Protein AF-0000000075863920 (afdb_homodimer)

Radius of gyration: 20.67 Å; Cα contacts (8 Å, |Δi|>4): 635; chains: 2; bounding box: 30×61×48 Å

InterPro domains:
  IPR010345 Interleukin-17 family [PF06083] (43-122)
  IPR020440 Interleukin-17, chordata [PR01932] (44-56)
  IPR020440 Interleukin-17, chordata [PR01932] (63-72)
  IPR020440 Interleukin-17, chordata [PR01932] (107-121)
  IPR029034 Cystine-knot cytokine [G3DSA:2.10.90.10] (5-126)
  IPR029034 Cystine-knot cytokine [SSF57501] (28-123)

Solvent-accessible surface area (backbone atoms only — not comparable to full-atom values): 13523 Å² total; per-residue (Å²): 133,79,77,36,64,31,66,68,56,63,57,74,73,69,58,76,70,74,56,52,56,74,57,76,61,48,41,71,57,40,33,69,62,47,58,81,56,64,49,41,16,24,31,17,26,38,31,35,42,78,48,75,40,91,54,32,41,72,33,55,42,76,30,37,41,59,43,40,66,24,21,40,55,94,60,32,79,37,76,81,31,33,27,41,71,40,68,42,80,39,58,33,34,33,60,40,71,29,90,88,39,80,87,25,49,32,44,37,45,42,78,42,80,40,34,65,36,30,26,32,22,54,66,80,83,124,130,81,78,38,61,30,55,67,56,64,57,75,73,70,60,75,70,75,55,56,55,75,56,75,59,48,40,71,55,39,34,69,61,46,58,82,56,64,48,40,17,25,31,18,26,36,31,36,42,77,49,75,40,91,54,33,41,70,33,54,42,74,29,38,41,61,45,40,65,24,21,39,56,93,59,33,77,36,76,81,29,32,29,39,72,41,69,43,80,38,60,34,34,33,60,39,72,30,89,89,39,81,89,29,51,32,45,37,46,41,77,43,80,40,34,66,38,31,25,32,23,56,66,78,82,122

Organism: Scomber scombrus (NCBI:txid13677)

pLDDT: mean 81.33, std 19.32, range [25.31, 98.38]

Sequence (252 aa):
MKEFNRTWHMNMPQPPASASLKDSHTCKQAAKEMIGEPHQRALAPWKYSIDTDNNRIPNKIAVAKCLCRGCIINQREKHDYNSVPVKASLMVLRKSRCPHDPDKYVFKTEFILIPVACTCVVPNSSMKEFNRTWHMNMPQPPASASLKDSHTCKQAAKEMIGEPHQRALAPWKYSIDTDNNRIPNKIAVAKCLCRGCIINQREKHDYNSVPVKASLMVLRKSRCPHDPDKYVFKTEFILIPVACTCVVPNSS

Foldseek 3Di:
DDPCPPPCPPPQDDDPPPLPQVCPDAPLRLLVPLDDDCLSVFQFHWHWDWQADPQKRVRTDIATDTRDQAGRDPSDGDNQKGKDFDKDKDKMWGWDADPVDNVDIDIDIDIDIGGDHIHIDGDDDD/DDPCPPPPPDPQDDDPPPLPQVCPDALLRLLVPLDDDCLSVFQFHWHWDWQADPQKRVRTDIATDTRDQAGRDPSDGDNQKGKDFDKDKDKMWGWDADPVDNVDIDIDIDIDIGGDGIHIDGDDPD

Nearest PDB structures (foldseek):
  7z2m-assembly1_K  TM=8.705E-01  e=3.329E-09  Homo sapiens
  8usr-assembly2_D-2  TM=8.817E-01  e=5.755E-09  Homo sapiens
  5hhv-assembly1_A-2  T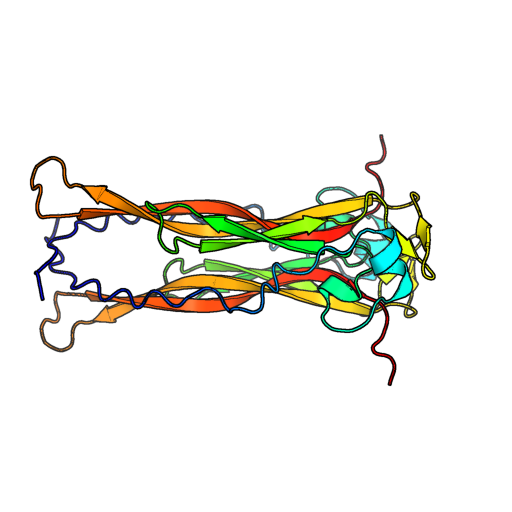M=8.511E-01  e=8.808E-09  Homo sapiens
  8dy5-assembly1_C  TM=8.505E-01  e=2.064E-08  Homo sapiens
  4hsa-assembly1_A  TM=7.907E-01  e=6.963E-08  Homo sapiens

Structure (mmCIF, N/CA/C/O backbone):
data_AF-0000000075863920-model_v1
#
loop_
_entity.id
_entity.type
_entity.pdbx_description
1 polymer Interleukin-25-like
#
loop_
_atom_site.group_PDB
_atom_site.id
_atom_site.type_symbol
_atom_site.label_atom_id
_atom_site.label_alt_id
_atom_site.label_comp_id
_atom_site.label_asym_id
_atom_site.label_entity_id
_atom_site.label_seq_id
_atom_site.pdbx_PDB_ins_code
_atom_site.Cartn_x
_atom_site.Cartn_y
_atom_site.Cartn_z
_atom_site.occupancy
_atom_site.B_iso_or_equiv
_atom_site.auth_seq_id
_atom_site.auth_comp_id
_atom_site.auth_asym_id
_atom_site.auth_atom_id
_atom_site.pdbx_PDB_model_num
ATOM 1 N N . MET A 1 1 ? 0.631 25.812 24.766 1 25.83 1 MET A N 1
ATOM 2 C CA . MET A 1 1 ? 0.207 25.188 23.531 1 25.83 1 MET A CA 1
ATOM 3 C C . MET A 1 1 ? 0.481 26.109 22.344 1 25.83 1 MET A C 1
ATOM 5 O O . MET A 1 1 ? -0.127 27.172 22.219 1 25.83 1 MET A O 1
ATOM 9 N N . LYS A 1 2 ? 1.723 26.219 21.891 1 33.72 2 LYS A N 1
ATOM 10 C CA . LYS A 1 2 ? 2.277 27.328 21.109 1 33.72 2 LYS A CA 1
ATOM 11 C C . LYS A 1 2 ? 1.582 27.438 19.766 1 33.72 2 LYS A C 1
ATOM 13 O O . LYS A 1 2 ? 1.183 26.438 19.172 1 33.72 2 LYS A O 1
ATOM 18 N N . GLU A 1 3 ? 0.956 28.594 19.469 1 31.45 3 GLU A N 1
ATOM 19 C CA . GLU A 1 3 ? 0.213 28.984 18.266 1 31.45 3 GLU A CA 1
ATOM 20 C C . GLU A 1 3 ? 1.055 28.812 17.016 1 31.45 3 GLU A C 1
ATOM 22 O O . GLU A 1 3 ? 2.107 29.438 16.875 1 31.45 3 GLU A O 1
ATOM 27 N N . PHE A 1 4 ? 1.385 27.688 16.516 1 33.69 4 PHE A N 1
ATOM 28 C CA . PHE A 1 4 ? 2.174 27.5 15.312 1 33.69 4 PHE A CA 1
ATOM 29 C C . PHE A 1 4 ? 1.513 28.172 14.117 1 33.69 4 PHE A C 1
ATOM 31 O O . PHE A 1 4 ? 0.431 27.766 13.688 1 33.69 4 PHE A O 1
ATOM 38 N N . ASN A 1 5 ? 1.545 29.484 13.953 1 35.47 5 ASN A N 1
ATOM 39 C CA . ASN A 1 5 ? 1.123 30.25 12.797 1 35.47 5 ASN A CA 1
ATOM 40 C C . ASN A 1 5 ? 1.567 29.609 11.492 1 35.47 5 ASN A C 1
ATOM 42 O O . ASN A 1 5 ? 2.65 29.906 10.977 1 35.47 5 ASN A O 1
ATOM 46 N N . ARG A 1 6 ? 1.572 28.234 11.305 1 42.78 6 ARG A N 1
ATOM 47 C CA . ARG A 1 6 ? 2.279 27.422 10.32 1 42.78 6 ARG A CA 1
ATOM 48 C C . ARG A 1 6 ? 1.574 27.453 8.969 1 42.78 6 ARG A C 1
ATOM 50 O O . ARG A 1 6 ? 0.371 27.203 8.883 1 42.78 6 ARG A O 1
ATOM 57 N N . THR A 1 7 ? 1.975 28.5 8.109 1 41.56 7 THR A N 1
ATOM 58 C CA . THR A 1 7 ? 1.487 28.5 6.738 1 41.56 7 THR A CA 1
ATOM 59 C C . THR A 1 7 ? 1.571 27.094 6.129 1 41.56 7 THR A C 1
ATOM 61 O O . THR A 1 7 ? 2.631 26.469 6.152 1 41.56 7 THR A O 1
ATOM 64 N N . TRP A 1 8 ? 0.457 26.359 6.219 1 43.34 8 TRP A N 1
ATOM 65 C CA . TRP A 1 8 ? 0.278 25.047 5.625 1 43.34 8 TRP A CA 1
ATOM 66 C C . TRP A 1 8 ? 0.249 25.125 4.105 1 43.34 8 TRP A C 1
ATOM 68 O O . TRP A 1 8 ? -0.645 25.75 3.529 1 43.34 8 TRP A O 1
ATOM 78 N N . HIS A 1 9 ? 1.325 25.469 3.48 1 45.75 9 HIS A N 1
ATOM 79 C CA . HIS A 1 9 ? 1.225 25.312 2.033 1 45.75 9 HIS A CA 1
ATOM 80 C C . HIS A 1 9 ? 1.16 23.844 1.637 1 45.75 9 HIS A C 1
ATOM 82 O O . HIS A 1 9 ? 2.098 23.078 1.893 1 45.75 9 HIS A O 1
ATOM 88 N N . MET A 1 10 ? -0.046 23.328 1.817 1 48.25 10 MET A N 1
ATOM 89 C CA . MET A 1 10 ? -0.217 21.938 1.408 1 48.25 10 MET A CA 1
ATOM 90 C C . MET A 1 10 ? -0.302 21.828 -0.11 1 48.25 10 MET A C 1
ATOM 92 O O . MET A 1 10 ? -1.152 22.453 -0.738 1 48.25 10 MET A O 1
ATOM 96 N N . ASN A 1 11 ? 0.768 21.734 -0.842 1 47.84 11 ASN A N 1
ATOM 97 C CA . ASN A 1 11 ? 0.633 21.281 -2.223 1 47.84 11 ASN A CA 1
ATOM 98 C C . ASN A 1 11 ? 0.079 19.859 -2.299 1 47.84 11 ASN A C 1
ATOM 100 O O . ASN A 1 11 ? 0.638 18.938 -1.702 1 47.84 11 ASN A O 1
ATOM 104 N N . MET A 1 12 ? -1.157 19.781 -2.461 1 49.38 12 MET A N 1
ATOM 105 C CA . MET A 1 12 ? -1.838 18.484 -2.562 1 49.38 12 MET A CA 1
ATOM 106 C C . MET A 1 12 ? -1.478 17.781 -3.867 1 49.38 12 MET A C 1
ATOM 108 O O . MET A 1 12 ? -2.031 18.094 -4.922 1 49.38 12 MET A O 1
ATOM 112 N N . PRO A 1 13 ? -0.341 17.25 -3.855 1 49.41 13 PRO A N 1
ATOM 113 C CA . PRO A 1 13 ? -0.201 16.531 -5.121 1 49.41 13 PRO A CA 1
ATOM 114 C C . PRO A 1 13 ? -1.292 15.477 -5.324 1 49.41 13 PRO A C 1
ATOM 116 O O . PRO A 1 13 ? -1.836 14.953 -4.352 1 49.41 13 PRO A O 1
ATOM 119 N N . GLN A 1 14 ? -1.862 15.477 -6.473 1 56.38 14 GLN A N 1
ATOM 120 C CA . GLN A 1 14 ? -2.846 14.469 -6.859 1 56.38 14 GLN A CA 1
ATOM 121 C C . GLN A 1 14 ? -2.229 13.078 -6.867 1 56.38 14 GLN A C 1
ATOM 123 O O . GLN A 1 14 ? -1.022 12.922 -7.066 1 56.38 14 GLN A O 1
ATOM 128 N N . PRO A 1 15 ? -2.883 12.25 -6.297 1 52.47 15 PRO A N 1
ATOM 129 C CA . PRO A 1 15 ? -2.383 10.883 -6.406 1 52.47 15 PRO A CA 1
ATOM 130 C C . PRO A 1 15 ? -1.877 10.547 -7.809 1 52.47 15 PRO A C 1
ATOM 132 O O . PRO A 1 15 ? -2.352 11.117 -8.789 1 52.47 15 PRO A O 1
ATOM 135 N N . PRO A 1 16 ? -0.714 10.094 -7.902 1 47.75 16 PRO A N 1
ATOM 136 C CA . PRO A 1 16 ? -0.329 9.766 -9.273 1 47.75 16 PRO A CA 1
ATOM 137 C C . PRO A 1 16 ? -1.482 9.18 -10.086 1 47.75 16 PRO A C 1
ATOM 139 O O . PRO A 1 16 ? -2.361 8.516 -9.523 1 47.75 16 PRO A O 1
ATOM 142 N N . ALA A 1 17 ? -1.836 9.859 -11.141 1 45.81 17 ALA A N 1
ATOM 143 C CA . ALA A 1 17 ? -2.816 9.602 -12.195 1 45.81 17 ALA A CA 1
ATOM 144 C C . ALA A 1 17 ? -2.859 8.117 -12.547 1 45.81 17 ALA A C 1
ATOM 146 O O . ALA A 1 17 ? -3.652 7.699 -13.398 1 45.81 17 ALA A O 1
ATOM 147 N N . SER A 1 18 ? -1.846 7.414 -12.25 1 49.53 18 SER A N 1
ATOM 148 C CA . SER A 1 18 ? -1.901 6.176 -13.023 1 49.53 18 SER A CA 1
ATOM 149 C C . SER A 1 18 ? -3.123 5.344 -12.641 1 49.53 18 SER A C 1
ATOM 151 O O . SER A 1 18 ? -3.223 4.176 -13.016 1 49.53 18 SER A O 1
ATOM 153 N N . ALA A 1 19 ? -3.781 5.746 -11.555 1 51.19 19 ALA A N 1
ATOM 154 C CA . ALA A 1 19 ? -4.934 4.871 -11.375 1 51.19 19 ALA A CA 1
ATOM 155 C C . ALA A 1 19 ? -5.809 4.852 -12.625 1 51.19 19 ALA A C 1
ATOM 157 O O . ALA A 1 19 ? -6.496 5.828 -12.922 1 51.19 19 ALA A O 1
ATOM 158 N N . SER A 1 20 ? -5.309 4.484 -13.617 1 50.75 20 SER A N 1
ATOM 159 C CA . SER A 1 20 ? -6.219 4.289 -14.742 1 50.75 20 SER A CA 1
ATOM 160 C C . SER A 1 20 ? -7.516 3.619 -14.297 1 50.75 20 SER A C 1
ATOM 162 O O . SER A 1 20 ? -7.523 2.43 -13.977 1 50.75 20 SER A O 1
ATOM 164 N N . LEU A 1 21 ? -8.398 4.363 -13.562 1 56.19 21 LEU A N 1
ATOM 165 C CA . LEU A 1 21 ? -9.758 3.979 -13.203 1 56.19 21 LEU A CA 1
ATOM 166 C C . LEU A 1 21 ? -10.414 3.18 -14.32 1 56.19 21 LEU A C 1
ATOM 168 O O . LEU A 1 21 ? -11.5 2.623 -14.133 1 56.19 21 LEU A O 1
ATOM 172 N N . LYS A 1 22 ? -9.867 3.426 -15.492 1 49.28 22 LYS A N 1
ATOM 173 C CA . LYS A 1 22 ? -10.695 2.887 -16.562 1 49.28 22 LYS A CA 1
ATOM 174 C C . LYS A 1 22 ? -10.547 1.372 -16.672 1 49.28 22 LYS A C 1
ATOM 176 O O . LYS A 1 22 ? -11.094 0.751 -17.578 1 49.28 22 LYS A O 1
ATOM 181 N N . ASP A 1 23 ? -9.797 0.732 -15.727 1 58.34 23 ASP A N 1
ATOM 182 C CA . ASP A 1 23 ? -9.594 -0.677 -16.047 1 58.34 23 ASP A CA 1
ATOM 183 C C . ASP A 1 23 ? -10.812 -1.511 -15.656 1 58.34 23 ASP A C 1
ATOM 185 O O . ASP A 1 23 ? -11.055 -1.727 -14.469 1 58.34 23 ASP A O 1
ATOM 189 N N . SER A 1 24 ? -11.766 -1.464 -16.531 1 63.34 24 SER A N 1
ATOM 190 C CA . SER A 1 24 ? -12.977 -2.275 -16.438 1 63.34 24 SER A CA 1
ATOM 191 C C . SER A 1 24 ? -12.68 -3.742 -16.734 1 63.34 24 SER A C 1
ATOM 193 O O . SER A 1 24 ? -13.57 -4.5 -17.109 1 63.34 24 SER A O 1
ATOM 195 N N . HIS A 1 25 ? -11.523 -4.129 -16.5 1 82.06 25 HIS A N 1
ATOM 196 C CA . HIS A 1 25 ? -11.266 -5.508 -16.875 1 82.06 25 HIS A CA 1
ATOM 197 C C . HIS A 1 25 ? -11.898 -6.484 -15.898 1 82.06 25 HIS A C 1
ATOM 199 O O . HIS A 1 25 ? -11.922 -6.234 -14.688 1 82.06 25 HIS A O 1
ATOM 205 N N . THR A 1 26 ? -12.609 -7.457 -16.516 1 91.94 26 THR A N 1
ATOM 206 C CA . THR A 1 26 ? -13 -8.641 -15.758 1 91.94 26 THR A CA 1
ATOM 207 C C . THR A 1 26 ? -11.805 -9.547 -15.508 1 91.94 26 THR A C 1
ATOM 209 O O . THR A 1 26 ? -10.742 -9.359 -16.094 1 91.94 26 THR A O 1
ATOM 212 N N . CYS A 1 27 ? -11.945 -10.492 -14.578 1 96.25 27 CYS A N 1
ATOM 213 C CA . CYS A 1 27 ? -10.898 -11.484 -14.328 1 96.25 27 CYS A CA 1
ATOM 214 C C . CYS A 1 27 ? -10.516 -12.203 -15.609 1 96.25 27 CYS A C 1
ATOM 216 O O . CYS A 1 27 ? -9.328 -12.375 -15.898 1 96.25 27 CYS A O 1
ATOM 218 N N . LYS A 1 28 ? -11.562 -12.594 -16.359 1 94.31 28 LYS A N 1
ATOM 219 C CA . LYS A 1 28 ? -11.328 -13.328 -17.594 1 94.31 28 LYS A CA 1
ATOM 220 C C . LYS A 1 28 ? -10.523 -12.492 -18.594 1 94.31 28 LYS A C 1
ATOM 222 O O . LYS A 1 28 ? -9.609 -13.008 -19.234 1 94.31 28 LYS A O 1
ATOM 227 N N . GLN A 1 29 ? -10.844 -11.258 -18.688 1 93.75 29 GLN A N 1
ATOM 228 C CA . GLN A 1 29 ? -10.125 -10.367 -19.594 1 93.75 29 GLN A CA 1
ATOM 229 C C . GLN A 1 29 ? -8.68 -10.172 -19.156 1 93.75 29 GLN A C 1
ATOM 231 O O . GLN A 1 29 ? -7.77 -10.156 -19.984 1 93.75 29 GLN A O 1
ATOM 236 N N . ALA A 1 30 ? -8.492 -10.023 -17.828 1 94 30 ALA A N 1
ATOM 237 C CA . ALA A 1 30 ? -7.148 -9.867 -17.281 1 94 30 ALA A CA 1
ATOM 238 C C . ALA A 1 30 ? -6.297 -11.102 -17.578 1 94 30 ALA A C 1
ATOM 240 O O . ALA A 1 30 ? -5.125 -10.984 -17.938 1 94 30 ALA A O 1
ATOM 241 N N . ALA A 1 31 ? -6.867 -12.227 -17.5 1 94.94 31 ALA A N 1
ATOM 242 C CA . ALA A 1 31 ? -6.16 -13.492 -17.703 1 94.94 31 ALA A CA 1
ATOM 243 C C . ALA A 1 31 ? -5.664 -13.617 -19.141 1 94.94 31 ALA A C 1
ATOM 245 O O . ALA A 1 31 ? -4.613 -14.219 -19.391 1 94.94 31 ALA A O 1
ATOM 246 N N . LYS A 1 32 ? -6.379 -13.031 -20.047 1 91.81 32 LYS A N 1
ATOM 247 C CA . LYS A 1 32 ? -6.031 -13.133 -21.469 1 91.81 32 LYS A CA 1
ATOM 248 C C . LYS A 1 32 ? -4.898 -12.18 -21.828 1 91.81 32 LYS A C 1
ATOM 250 O O . LYS A 1 32 ? -4.055 -12.5 -22.656 1 91.81 32 LYS A O 1
ATOM 255 N N . GLU A 1 33 ? -4.824 -11.086 -21.297 1 89.44 33 GLU A N 1
ATOM 256 C CA . GLU A 1 33 ? -3.9 -10.031 -21.703 1 89.44 33 GLU A CA 1
ATOM 257 C C . GLU A 1 33 ? -2.605 -10.086 -20.891 1 89.44 33 GLU A C 1
ATOM 259 O O . GLU A 1 33 ? -1.529 -10.312 -21.453 1 89.44 33 GLU A O 1
ATOM 264 N N . MET A 1 34 ? -2.672 -10.141 -19.594 1 89.81 34 MET A N 1
ATOM 265 C CA . MET A 1 34 ? -1.596 -10.125 -18.609 1 89.81 34 MET A CA 1
ATOM 266 C C . MET A 1 34 ? -0.37 -9.398 -19.141 1 89.81 34 MET A C 1
ATOM 268 O O . MET A 1 34 ? 0.731 -9.953 -19.156 1 89.81 34 MET A O 1
ATOM 272 N N . ILE A 1 35 ? -0.52 -8.117 -19.562 1 88 35 ILE A N 1
ATOM 273 C CA . ILE A 1 35 ? 0.547 -7.273 -20.094 1 88 35 ILE A CA 1
ATOM 274 C C . ILE A 1 35 ? 0.458 -5.879 -19.484 1 88 35 ILE A C 1
ATOM 276 O O . ILE A 1 35 ? -0.634 -5.398 -19.172 1 88 35 ILE A O 1
ATOM 280 N N . GLY A 1 36 ? 1.705 -5.25 -19.297 1 90.19 36 GLY A N 1
ATOM 281 C CA . GLY A 1 36 ? 1.698 -3.879 -18.812 1 90.19 36 GLY A CA 1
ATOM 282 C C . GLY A 1 36 ? 2.236 -3.746 -17.391 1 90.19 36 GLY A C 1
ATOM 283 O O . GLY A 1 36 ? 3.271 -4.328 -17.062 1 90.19 36 GLY A O 1
ATOM 284 N N . GLU A 1 37 ? 1.596 -2.912 -16.609 1 89.94 37 GLU A N 1
ATOM 285 C CA . GLU A 1 37 ? 2.02 -2.637 -15.234 1 89.94 37 GLU A CA 1
ATOM 286 C C . GLU A 1 37 ? 1.773 -3.838 -14.328 1 89.94 37 GLU A C 1
ATOM 288 O O . GLU A 1 37 ? 0.993 -4.73 -14.672 1 89.94 37 GLU A O 1
ATOM 293 N N . PRO A 1 38 ? 2.34 -3.861 -13.203 1 91.94 38 PRO A N 1
ATOM 294 C CA . PRO A 1 38 ? 2.234 -5.023 -12.32 1 91.94 38 PRO A CA 1
ATOM 295 C C . PRO A 1 38 ? 0.787 -5.426 -12.047 1 91.94 38 PRO A C 1
ATOM 297 O O . PRO A 1 38 ? 0.466 -6.617 -12.047 1 91.94 38 PRO A O 1
ATOM 300 N N . HIS A 1 39 ? -0.069 -4.461 -11.828 1 94.31 39 HIS A N 1
ATOM 301 C CA . HIS A 1 39 ? -1.438 -4.82 -11.477 1 94.31 39 HIS A CA 1
ATOM 302 C C . HIS A 1 39 ? -2.148 -5.492 -12.648 1 94.31 39 HIS A C 1
ATOM 304 O O . HIS A 1 39 ? -3.162 -6.168 -12.461 1 94.31 39 HIS A O 1
ATOM 310 N N . GLN A 1 40 ? -1.562 -5.312 -13.867 1 92.75 40 GLN A N 1
ATOM 311 C CA . GLN A 1 40 ? -2.152 -5.898 -15.062 1 92.75 40 GLN A CA 1
ATOM 312 C C . GLN A 1 40 ? -1.525 -7.254 -15.383 1 92.75 40 GLN A C 1
ATOM 314 O O . GLN A 1 40 ? -2.086 -8.039 -16.141 1 92.75 40 GLN A O 1
ATOM 319 N N . ARG A 1 41 ? -0.419 -7.555 -14.852 1 94.94 41 ARG A N 1
ATOM 320 C CA . ARG A 1 41 ? 0.302 -8.789 -15.156 1 94.94 41 ARG A CA 1
ATOM 321 C C . ARG A 1 41 ? 0.384 -9.695 -13.938 1 94.94 41 ARG A C 1
ATOM 323 O O . ARG A 1 41 ? 1.003 -10.758 -13.984 1 94.94 41 ARG A O 1
ATOM 330 N N . ALA A 1 42 ? -0.192 -9.25 -12.867 1 97.25 42 ALA A N 1
ATOM 331 C CA . ALA A 1 42 ? -0.138 -10.023 -11.625 1 97.25 42 ALA A CA 1
ATOM 332 C C . ALA A 1 42 ? -1.018 -11.266 -11.711 1 97.25 42 ALA A C 1
ATOM 334 O O . ALA A 1 42 ? -2.023 -11.273 -12.43 1 97.25 42 ALA A O 1
ATOM 335 N N . LEU A 1 43 ? -0.608 -12.273 -10.969 1 98.12 43 LEU A N 1
ATOM 336 C CA . LEU A 1 43 ? -1.451 -13.453 -10.852 1 98.12 43 LEU A CA 1
ATOM 337 C C . LEU A 1 43 ? -2.746 -13.133 -10.117 1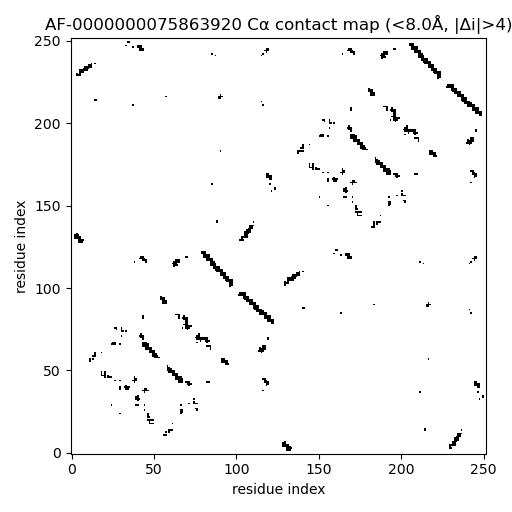 98.12 43 LEU A C 1
ATOM 339 O O . LEU A 1 43 ? -3.738 -13.852 -10.242 1 98.12 43 LEU A O 1
ATOM 343 N N . ALA A 1 44 ? -2.736 -12.133 -9.297 1 98.19 44 ALA A N 1
ATOM 344 C CA . ALA A 1 44 ? -3.904 -11.523 -8.664 1 98.19 44 ALA A CA 1
ATOM 345 C C . ALA A 1 44 ? -4.105 -10.086 -9.148 1 98.19 44 ALA A C 1
ATOM 347 O O . ALA A 1 44 ? -3.881 -9.133 -8.398 1 98.19 44 ALA A O 1
ATOM 348 N N . PRO A 1 45 ? -4.609 -9.953 -10.375 1 97.19 45 PRO A N 1
ATOM 349 C CA . PRO A 1 45 ? -4.75 -8.602 -10.922 1 97.19 45 PRO A CA 1
ATOM 350 C C . PRO A 1 45 ? -5.781 -7.766 -10.164 1 97.19 45 PRO A C 1
ATOM 352 O O . PRO A 1 45 ? -6.68 -8.32 -9.531 1 97.19 45 PRO A O 1
ATOM 355 N N . TRP A 1 46 ? -5.555 -6.473 -10.242 1 95.88 46 TRP A N 1
ATOM 356 C CA . TRP A 1 46 ? -6.504 -5.578 -9.578 1 95.88 46 TRP A CA 1
ATOM 357 C C . TRP A 1 46 ? -6.715 -4.309 -10.398 1 95.88 46 TRP A C 1
ATOM 359 O O . TRP A 1 46 ? -5.93 -4.008 -11.305 1 95.88 46 TRP A O 1
ATOM 369 N N . LYS A 1 47 ? -7.789 -3.779 -10.141 1 93.38 47 LYS A N 1
ATOM 370 C CA . LYS A 1 47 ? -8.078 -2.461 -10.688 1 93.38 47 LYS A CA 1
ATOM 371 C C . LYS A 1 47 ? -8.102 -1.397 -9.594 1 93.38 47 LYS A C 1
ATOM 373 O O . LYS A 1 47 ? -8.305 -1.713 -8.422 1 93.38 47 LYS A O 1
ATOM 378 N N . TYR A 1 48 ? -7.836 -0.144 -9.992 1 91.38 48 TYR A N 1
ATOM 379 C CA . TYR A 1 48 ? -7.891 0.958 -9.039 1 91.38 48 TYR A CA 1
ATOM 380 C C . TYR A 1 48 ? -9.219 1.705 -9.148 1 91.38 48 TYR A C 1
ATOM 382 O O . TYR A 1 48 ? -9.734 1.899 -10.25 1 91.38 48 TYR A O 1
ATOM 390 N N . SER A 1 49 ? -9.734 1.992 -8.039 1 90.56 49 SER A N 1
ATOM 391 C CA . SER A 1 49 ? -10.82 2.953 -7.922 1 90.56 49 SER A CA 1
ATOM 392 C C . SER A 1 49 ? -10.43 4.129 -7.035 1 90.56 49 SER A C 1
ATOM 394 O O . SER A 1 49 ? -9.469 4.043 -6.27 1 90.56 49 SER A O 1
ATOM 396 N N . ILE A 1 50 ? -11.125 5.207 -7.25 1 90.12 50 ILE A N 1
ATOM 397 C CA . ILE A 1 50 ? -10.797 6.395 -6.469 1 90.12 50 ILE A CA 1
ATOM 398 C C . ILE A 1 50 ? -11.773 6.52 -5.297 1 90.12 50 ILE A C 1
ATOM 400 O O . ILE A 1 50 ? -12.984 6.547 -5.492 1 90.12 50 ILE A O 1
ATOM 404 N N . ASP A 1 51 ? -11.273 6.457 -4.133 1 91.44 51 ASP A N 1
ATOM 405 C CA . ASP A 1 51 ? -12.023 6.785 -2.926 1 91.44 51 ASP A CA 1
ATOM 406 C C . ASP A 1 51 ? -11.977 8.281 -2.633 1 91.44 51 ASP A C 1
ATOM 408 O O . ASP A 1 51 ? -10.898 8.828 -2.361 1 91.44 51 ASP A O 1
ATOM 412 N N . THR A 1 52 ? -13.133 8.977 -2.625 1 91.81 52 THR A N 1
ATOM 413 C CA . THR A 1 52 ? -13.188 10.422 -2.457 1 91.81 52 THR A CA 1
ATOM 414 C C . THR A 1 52 ? -13.82 10.789 -1.117 1 91.81 52 THR A C 1
ATOM 416 O O . THR A 1 52 ? -14.875 10.266 -0.761 1 91.81 52 THR A O 1
ATOM 419 N N . ASP A 1 53 ? -13.164 11.617 -0.379 1 90.5 53 ASP A N 1
ATOM 420 C CA . ASP A 1 53 ? -13.633 12.234 0.856 1 90.5 53 ASP A CA 1
ATOM 421 C C . ASP A 1 53 ? -13.219 13.703 0.931 1 90.5 53 ASP A C 1
ATOM 423 O O . ASP A 1 53 ? -12.039 14.008 1.125 1 90.5 53 ASP A O 1
ATOM 427 N N . ASN A 1 54 ? -14.148 14.586 0.866 1 88 54 ASN A N 1
ATOM 428 C CA . ASN A 1 54 ? -13.852 16.016 0.763 1 88 54 ASN A CA 1
ATOM 429 C C . ASN A 1 54 ? -13.367 16.578 2.094 1 88 54 ASN A C 1
ATOM 431 O O . ASN A 1 54 ? -12.859 17.703 2.145 1 88 54 ASN A O 1
ATOM 435 N N . ASN A 1 55 ? -13.492 15.875 3.107 1 84.88 55 ASN A N 1
ATOM 436 C CA . ASN A 1 55 ? -13.055 16.344 4.418 1 84.88 55 ASN A CA 1
ATOM 437 C C . ASN A 1 55 ? -11.695 15.766 4.793 1 84.88 55 ASN A C 1
ATOM 439 O O . ASN A 1 55 ? -11.281 15.836 5.949 1 84.88 55 ASN A O 1
ATOM 443 N N . ARG A 1 56 ? -11.109 15.18 3.812 1 87.94 56 ARG A N 1
ATOM 444 C CA . ARG A 1 56 ? -9.828 14.516 4.047 1 87.94 56 ARG A CA 1
ATOM 445 C C . ARG A 1 56 ? -8.75 15.055 3.107 1 87.94 56 ARG A C 1
ATOM 447 O O . ARG A 1 56 ? -9.039 15.422 1.966 1 87.94 56 ARG A O 1
ATOM 454 N N . ILE A 1 57 ? -7.512 15.094 3.588 1 84.94 57 ILE A N 1
ATOM 455 C CA . ILE A 1 57 ? -6.344 15.375 2.764 1 84.94 57 ILE A CA 1
ATOM 456 C C . ILE A 1 57 ? -5.398 14.172 2.771 1 84.94 57 ILE A C 1
ATOM 458 O O . ILE A 1 57 ? -4.926 13.758 3.83 1 84.94 57 ILE A O 1
ATOM 462 N N . PRO A 1 58 ? -5.066 13.688 1.617 1 88.69 58 PRO A N 1
ATOM 463 C CA . PRO A 1 58 ? -5.652 14.008 0.315 1 88.69 58 PRO A CA 1
ATOM 464 C C . PRO A 1 58 ? -7.121 13.602 0.213 1 88.69 58 PRO A C 1
ATOM 466 O O . PRO A 1 58 ? -7.559 12.68 0.91 1 88.69 58 PRO A O 1
ATOM 469 N N . ASN A 1 59 ? -7.82 14.25 -0.686 1 89.94 59 ASN A N 1
ATOM 470 C CA . ASN A 1 59 ? -9.242 13.93 -0.772 1 89.94 59 ASN A CA 1
ATOM 471 C C . ASN A 1 59 ? -9.492 12.75 -1.7 1 89.94 59 ASN A C 1
ATOM 473 O O . ASN A 1 59 ? -10.594 12.195 -1.719 1 89.94 59 ASN A O 1
ATOM 477 N N . LYS A 1 60 ? -8.547 12.492 -2.506 1 89.75 60 LYS A N 1
ATOM 478 C CA . LYS A 1 60 ? -8.648 11.352 -3.408 1 89.75 60 LYS A CA 1
ATOM 479 C C . LYS A 1 60 ? -7.547 10.328 -3.125 1 89.75 60 LYS A C 1
ATOM 481 O O . LYS A 1 60 ? -6.367 10.68 -3.055 1 89.75 60 LYS A O 1
ATOM 486 N N . ILE A 1 61 ? -7.949 9.086 -2.877 1 90.94 61 ILE A N 1
ATOM 487 C CA . ILE A 1 61 ? -7.02 7.988 -2.635 1 90.94 61 ILE A CA 1
ATOM 488 C C . ILE A 1 61 ? -7.336 6.824 -3.568 1 90.94 61 ILE A C 1
ATOM 490 O O . ILE A 1 61 ? -8.5 6.469 -3.752 1 90.94 61 ILE A O 1
ATOM 494 N N . ALA A 1 62 ? -6.312 6.355 -4.211 1 91 62 ALA A N 1
ATOM 495 C CA . ALA A 1 62 ? -6.484 5.176 -5.059 1 91 62 ALA A CA 1
ATOM 496 C C . ALA A 1 62 ? -6.652 3.916 -4.215 1 91 62 ALA A C 1
ATOM 498 O O . ALA A 1 62 ? -5.879 3.674 -3.283 1 91 62 ALA A O 1
ATOM 499 N N . VAL A 1 63 ? -7.66 3.141 -4.539 1 93.31 63 VAL A N 1
ATOM 500 C CA . VAL A 1 63 ? -7.969 1.907 -3.82 1 93.31 63 VAL A CA 1
ATOM 501 C C . VAL A 1 63 ? -7.941 0.727 -4.789 1 93.31 63 VAL A C 1
ATOM 503 O O . VAL A 1 63 ? -8.492 0.806 -5.891 1 93.31 63 VAL A O 1
ATOM 506 N N . ALA A 1 64 ? -7.32 -0.306 -4.34 1 94.38 64 ALA A N 1
ATOM 507 C CA . ALA A 1 64 ? -7.219 -1.499 -5.176 1 94.38 64 ALA A CA 1
ATOM 508 C C . ALA A 1 64 ? -8.414 -2.428 -4.953 1 94.38 64 ALA A C 1
ATOM 510 O O . ALA A 1 64 ? -8.844 -2.631 -3.816 1 94.38 64 ALA A O 1
ATOM 511 N N . LYS A 1 65 ? -8.938 -2.947 -6.043 1 95.94 65 LYS A N 1
ATOM 512 C CA . LYS A 1 65 ? -9.953 -3.996 -6.02 1 95.94 65 LYS A CA 1
ATOM 513 C C . LYS A 1 65 ? -9.5 -5.219 -6.812 1 95.94 65 LYS A C 1
ATOM 515 O O . LYS A 1 65 ? -9.219 -5.121 -8.008 1 95.94 65 LYS A O 1
ATOM 520 N N . CYS A 1 66 ? -9.492 -6.359 -6.168 1 97.38 66 CYS A N 1
ATOM 521 C CA . CYS A 1 66 ? -9.062 -7.574 -6.844 1 97.38 66 CYS A CA 1
ATOM 522 C C . CYS A 1 66 ? -10.047 -7.98 -7.93 1 97.38 66 CYS A C 1
ATOM 524 O O . CYS A 1 66 ? -11.258 -7.984 -7.703 1 97.38 66 CYS A O 1
ATOM 526 N N . LEU A 1 67 ? -9.516 -8.359 -9.039 1 97.12 67 LEU A N 1
ATOM 527 C CA . LEU A 1 67 ? -10.367 -8.688 -10.18 1 97.12 67 LEU A CA 1
ATOM 528 C C . LEU A 1 67 ? -10.844 -10.133 -10.102 1 97.12 67 LEU A C 1
ATOM 530 O O . LEU A 1 67 ? -11.859 -10.492 -10.695 1 97.12 67 LEU A O 1
ATOM 534 N N . CYS A 1 68 ? -10.078 -11 -9.43 1 97.88 68 CYS A N 1
ATOM 535 C CA . CYS A 1 68 ? -10.359 -12.43 -9.375 1 97.88 68 CYS A CA 1
ATOM 536 C C . CYS A 1 68 ? -10.516 -12.898 -7.93 1 97.88 68 CYS A C 1
A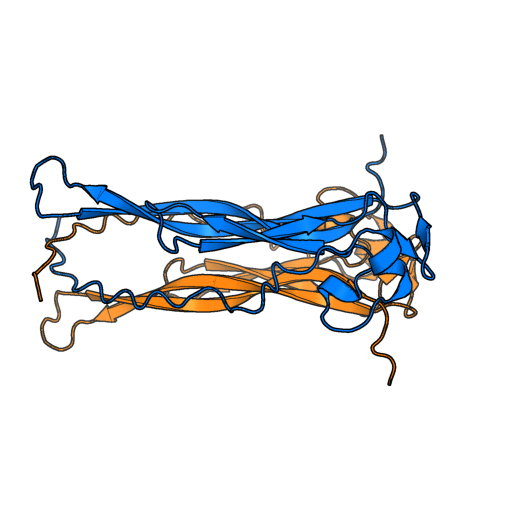TOM 538 O O . CYS A 1 68 ? -10.07 -12.227 -7 1 97.88 68 CYS A O 1
ATOM 540 N N . ARG A 1 69 ? -11.219 -14.039 -7.766 1 97.5 69 ARG A N 1
ATOM 541 C CA . ARG A 1 69 ? -11.266 -14.711 -6.473 1 97.5 69 ARG A CA 1
ATOM 542 C C . ARG A 1 69 ? -10.062 -15.641 -6.297 1 97.5 69 ARG A C 1
ATOM 544 O O . ARG A 1 69 ? -9.492 -15.719 -5.211 1 97.5 69 ARG A O 1
ATOM 551 N N . GLY A 1 70 ? -9.789 -16.266 -7.363 1 98.06 70 GLY A N 1
ATOM 552 C CA . GLY A 1 70 ? -8.609 -17.109 -7.41 1 98.06 70 GLY A CA 1
ATOM 553 C C . GLY A 1 70 ? -7.406 -16.422 -8.023 1 98.06 70 GLY A C 1
ATOM 554 O O . GLY A 1 70 ? -7.34 -15.188 -8.047 1 98.06 70 GLY A O 1
ATOM 555 N N . CYS A 1 71 ? -6.414 -17.172 -8.398 1 98.38 71 CYS A N 1
ATOM 556 C CA . CYS A 1 71 ? -5.211 -16.625 -9.016 1 98.38 71 CYS A CA 1
ATOM 557 C C . CYS A 1 71 ? -5.039 -17.172 -10.438 1 98.38 71 CYS A C 1
ATOM 559 O O . CYS A 1 71 ? -5.398 -18.312 -10.719 1 98.38 71 CYS A O 1
ATOM 561 N N . ILE A 1 72 ? -4.547 -16.281 -11.289 1 97.19 72 ILE A N 1
ATOM 562 C CA . ILE A 1 72 ? -4.355 -16.656 -12.688 1 97.19 72 ILE A CA 1
ATOM 563 C C . ILE A 1 72 ? -3.041 -17.422 -12.836 1 97.19 72 ILE A C 1
ATOM 565 O O . ILE A 1 72 ? -1.962 -16.859 -12.641 1 97.19 72 ILE A O 1
ATOM 569 N N . ILE A 1 73 ? -3.1 -18.609 -13.172 1 94 73 ILE A N 1
ATOM 570 C CA . ILE A 1 73 ? -1.963 -19.469 -13.469 1 94 73 ILE A CA 1
ATOM 571 C C . ILE A 1 73 ? -2.092 -20.016 -14.891 1 94 73 ILE A C 1
ATOM 573 O O . ILE A 1 73 ? -3.104 -20.625 -15.234 1 94 73 ILE A O 1
ATOM 577 N N . ASN A 1 74 ? -1.064 -19.75 -15.672 1 92.06 74 ASN A N 1
ATOM 578 C CA . ASN A 1 74 ? -1.104 -20.156 -17.062 1 92.06 74 ASN A CA 1
ATOM 579 C C . ASN A 1 74 ? -2.355 -19.641 -17.766 1 92.06 74 ASN A C 1
ATOM 581 O O . ASN A 1 74 ? -3.074 -20.422 -18.406 1 92.06 74 ASN A O 1
ATOM 585 N N . GLN A 1 75 ? -2.727 -18.406 -17.531 1 92.5 75 GLN A N 1
ATOM 586 C CA . GLN A 1 75 ? -3.762 -17.641 -18.203 1 92.5 75 GLN A CA 1
ATOM 587 C C . GLN A 1 75 ? -5.152 -18.141 -17.844 1 92.5 75 GLN A C 1
ATOM 589 O O . GLN A 1 75 ? -6.129 -17.844 -18.531 1 92.5 75 GLN A O 1
ATOM 594 N N . ARG A 1 76 ? -5.168 -18.859 -16.828 1 94.81 76 ARG A N 1
ATOM 595 C CA . ARG A 1 76 ? -6.453 -19.328 -16.312 1 94.81 76 ARG A CA 1
ATOM 596 C C . ARG A 1 76 ? -6.551 -19.109 -14.805 1 94.81 76 ARG A C 1
ATOM 598 O O . ARG A 1 76 ? -5.582 -19.344 -14.078 1 94.81 76 ARG A O 1
ATOM 605 N N . GLU A 1 77 ? -7.77 -18.719 -14.43 1 97 77 GLU A N 1
ATOM 606 C CA . GLU A 1 77 ? -7.98 -18.578 -12.992 1 97 77 GLU A CA 1
ATOM 607 C C . GLU A 1 77 ? -8.047 -19.938 -12.312 1 97 77 GLU A C 1
ATOM 609 O O . GLU A 1 77 ? -8.812 -20.812 -12.727 1 97 77 GLU A O 1
ATOM 614 N N . LYS A 1 78 ? -7.25 -20.172 -11.398 1 95.62 78 LYS A N 1
ATOM 615 C CA . LYS A 1 78 ? -7.27 -21.359 -10.562 1 95.62 78 LYS A CA 1
ATOM 616 C C . LYS A 1 78 ? -7.645 -21.016 -9.117 1 95.62 78 LYS A C 1
ATOM 618 O O . LYS A 1 78 ? -7.246 -19.969 -8.602 1 95.62 78 LYS A O 1
ATOM 623 N N . HIS A 1 79 ? -8.297 -21.969 -8.453 1 96.75 79 HIS A N 1
ATOM 624 C CA . HIS A 1 79 ? -8.82 -21.688 -7.117 1 96.75 79 HIS A CA 1
ATOM 625 C C . HIS A 1 79 ? -8.039 -22.453 -6.047 1 96.75 79 HIS A C 1
ATOM 627 O O . HIS A 1 79 ? -8.484 -22.547 -4.902 1 96.75 79 HIS A O 1
ATOM 633 N N . ASP A 1 80 ? -6.895 -22.906 -6.496 1 95.19 80 ASP A N 1
ATOM 634 C CA . ASP A 1 80 ? -5.98 -23.484 -5.516 1 95.19 80 ASP A CA 1
ATOM 635 C C . ASP A 1 80 ? -5.422 -22.406 -4.586 1 95.19 80 ASP A C 1
ATOM 637 O O . ASP A 1 80 ? -4.941 -22.719 -3.492 1 95.19 80 ASP A O 1
ATOM 641 N N . TYR A 1 81 ? -5.383 -21.234 -5.07 1 96.56 81 TYR A N 1
ATOM 642 C CA . TYR A 1 81 ? -4.953 -20.062 -4.332 1 96.56 81 TYR A CA 1
ATOM 643 C C . TYR A 1 81 ? -6.051 -19 -4.312 1 96.56 81 TYR A C 1
ATOM 645 O O . TYR A 1 81 ? -7.043 -19.109 -5.035 1 96.56 81 TYR A O 1
ATOM 653 N N . ASN A 1 82 ? -5.867 -18.094 -3.365 1 97.69 82 ASN A N 1
ATOM 654 C CA . ASN A 1 82 ? -6.852 -17.031 -3.229 1 97.69 82 ASN A CA 1
ATOM 655 C C . ASN A 1 82 ? -6.238 -15.656 -3.537 1 97.69 82 ASN A C 1
ATOM 657 O O . ASN A 1 82 ? -5.113 -15.375 -3.131 1 97.69 82 ASN A O 1
ATOM 661 N N . SER A 1 83 ? -6.941 -14.891 -4.34 1 98.19 83 SER A N 1
ATOM 662 C CA . SER A 1 83 ? -6.594 -13.484 -4.523 1 98.19 83 SER A CA 1
ATOM 663 C C . SER A 1 83 ? -7.168 -12.625 -3.4 1 98.19 83 SER A C 1
ATOM 665 O O . SER A 1 83 ? -8.383 -12.57 -3.213 1 98.19 83 SER A O 1
ATOM 667 N N . VAL A 1 84 ? -6.27 -11.961 -2.635 1 97.88 84 VAL A N 1
ATOM 668 C CA . VAL A 1 84 ? -6.75 -11.195 -1.49 1 97.88 84 VAL A CA 1
ATOM 669 C C . VAL A 1 84 ? -6.176 -9.781 -1.542 1 97.88 84 VAL A C 1
ATOM 671 O O . VAL A 1 84 ? -5.062 -9.57 -2.027 1 97.88 84 VAL A O 1
ATOM 674 N N . PRO A 1 85 ? -6.965 -8.828 -1.058 1 97.69 85 PRO A N 1
ATOM 675 C CA . PRO A 1 85 ? -6.43 -7.465 -0.984 1 97.69 85 PRO A CA 1
ATOM 676 C C . PRO A 1 85 ? -5.348 -7.312 0.079 1 97.69 85 PRO A C 1
ATOM 678 O O . PRO A 1 85 ? -5.426 -7.934 1.141 1 97.69 85 PRO A O 1
ATOM 681 N N . VAL A 1 86 ? -4.367 -6.566 -0.258 1 96.06 86 VAL A N 1
ATOM 682 C CA . VAL A 1 86 ? -3.365 -6.145 0.714 1 96.06 86 VAL A CA 1
ATOM 683 C C . VAL A 1 86 ? -3.637 -4.703 1.146 1 96.06 86 VAL A C 1
ATOM 685 O O . VAL A 1 86 ? -3.748 -3.809 0.308 1 96.06 86 VAL A O 1
ATOM 688 N N . LYS A 1 87 ? -3.711 -4.508 2.459 1 93.56 87 LYS A N 1
ATOM 689 C CA . LYS A 1 87 ? -4.023 -3.178 2.973 1 93.56 87 LYS A CA 1
ATOM 690 C C . LYS A 1 87 ? -2.773 -2.484 3.506 1 93.56 87 LYS A C 1
ATOM 692 O O . LYS A 1 87 ? -1.864 -3.141 4.02 1 93.56 87 LYS A O 1
ATOM 697 N N . ALA A 1 88 ? -2.768 -1.166 3.328 1 90.94 88 ALA A N 1
ATOM 698 C CA . ALA A 1 88 ? -1.71 -0.329 3.889 1 90.94 88 ALA A CA 1
ATOM 699 C C . ALA A 1 88 ? -2.295 0.798 4.734 1 90.94 88 ALA A C 1
ATOM 701 O O . ALA A 1 88 ? -3.404 1.267 4.477 1 90.94 88 ALA A O 1
ATOM 702 N N . SER A 1 89 ? -1.492 1.098 5.668 1 88.31 89 SER A N 1
ATOM 703 C CA . SER A 1 89 ? -1.874 2.219 6.52 1 88.31 89 SER A CA 1
ATOM 704 C C . SER A 1 89 ? -1.42 3.547 5.922 1 88.31 89 SER A C 1
ATOM 706 O O . SER A 1 89 ? -0.224 3.768 5.723 1 88.31 89 SER A O 1
ATOM 708 N N . LEU A 1 90 ? -2.359 4.457 5.703 1 90.5 90 LEU A N 1
ATOM 709 C CA . LEU A 1 90 ? -2.053 5.766 5.137 1 90.5 90 LEU A CA 1
ATOM 710 C C . LEU A 1 90 ? -2.406 6.883 6.113 1 90.5 90 LEU A C 1
ATOM 712 O O . LEU A 1 90 ? -3.477 6.859 6.727 1 90.5 90 LEU A O 1
ATOM 716 N N . MET A 1 91 ? -1.513 7.766 6.27 1 89.81 91 MET A N 1
ATOM 717 C CA . MET A 1 91 ? -1.831 8.961 7.047 1 89.81 91 MET A CA 1
ATOM 718 C C . MET A 1 91 ? -2.67 9.938 6.23 1 89.81 91 MET A C 1
ATOM 720 O O . MET A 1 91 ? -2.391 10.164 5.051 1 89.81 91 MET A O 1
ATOM 724 N N . VAL A 1 92 ? -3.631 10.438 6.82 1 90.25 92 VAL A N 1
ATOM 725 C CA . VAL A 1 92 ? -4.473 11.461 6.211 1 90.25 92 VAL A CA 1
ATOM 726 C C . VAL A 1 92 ? -4.691 12.609 7.199 1 90.25 92 VAL A C 1
ATOM 728 O O . VAL A 1 92 ? -4.445 12.453 8.398 1 90.25 92 VAL A O 1
ATOM 731 N N . LEU A 1 93 ? -5.062 13.727 6.664 1 86.69 93 LEU A N 1
ATOM 732 C CA . LEU A 1 93 ? -5.449 14.875 7.477 1 86.69 93 LEU A CA 1
ATOM 733 C C . LEU A 1 93 ? -6.945 15.148 7.359 1 86.69 93 LEU A C 1
ATOM 735 O O . LEU A 1 93 ? -7.488 15.172 6.25 1 86.69 93 LEU A O 1
ATOM 739 N N . ARG A 1 94 ? -7.578 15.273 8.477 1 86.56 94 ARG A N 1
ATOM 740 C CA . ARG A 1 94 ? -8.984 15.672 8.477 1 86.56 94 ARG A CA 1
ATOM 741 C C . ARG A 1 94 ? -9.141 17.125 8.898 1 86.56 94 ARG A C 1
ATOM 743 O O . ARG A 1 94 ? -8.578 17.547 9.914 1 86.56 94 ARG A O 1
ATOM 750 N N . LYS A 1 95 ? -9.82 17.766 8.031 1 76.12 95 LYS A N 1
ATOM 751 C CA . LYS A 1 95 ? -10.031 19.188 8.273 1 76.12 95 LYS A C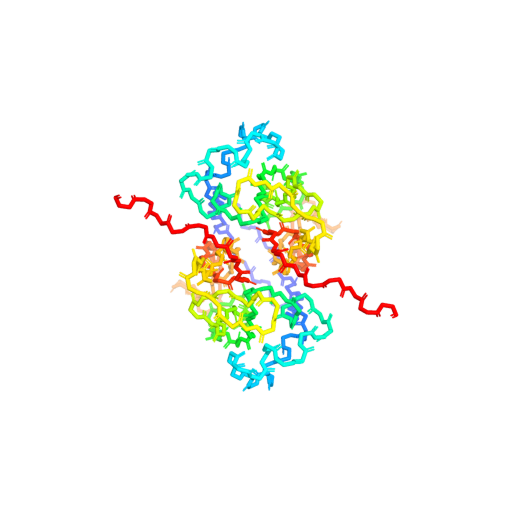A 1
ATOM 752 C C . LYS A 1 95 ? -11.367 19.438 8.969 1 76.12 95 LYS A C 1
ATOM 754 O O . LYS A 1 95 ? -12.398 18.891 8.57 1 76.12 95 LYS A O 1
ATOM 759 N N . SER A 1 96 ? -11.367 20 10.008 1 77.69 96 SER A N 1
ATOM 760 C CA . SER A 1 96 ? -12.594 20.422 10.688 1 77.69 96 SER A CA 1
ATOM 761 C C . SER A 1 96 ? -12.508 21.875 11.125 1 77.69 96 SER A C 1
ATOM 763 O O . SER A 1 96 ? -11.414 22.438 11.258 1 77.69 96 SER A O 1
ATOM 765 N N . ARG A 1 97 ? -13.688 22.469 11.148 1 76.94 97 ARG A N 1
ATOM 766 C CA . ARG A 1 97 ? -13.742 23.859 11.602 1 76.94 97 ARG A CA 1
ATOM 767 C C . ARG A 1 97 ? -13.469 23.953 13.094 1 76.94 97 ARG A C 1
ATOM 769 O O . ARG A 1 97 ? -13.852 23.062 13.859 1 76.94 97 ARG A O 1
ATOM 776 N N . CYS A 1 98 ? -12.672 25 13.406 1 74.12 98 CYS A N 1
ATOM 777 C CA . CYS A 1 98 ? -12.414 25.266 14.82 1 74.12 98 CYS A CA 1
ATOM 778 C C . CYS A 1 98 ? -13.688 25.688 15.539 1 74.12 98 CYS A C 1
ATOM 780 O O . CYS A 1 98 ? -14.398 26.578 15.07 1 74.12 98 CYS A O 1
ATOM 782 N N . PRO A 1 99 ? -14.07 24.922 16.531 1 73.94 99 PRO A N 1
ATOM 783 C CA . PRO A 1 99 ? -15.305 25.266 17.25 1 73.94 99 PRO A CA 1
ATOM 784 C C . PRO A 1 99 ? -15.305 26.703 17.781 1 73.94 99 PRO A C 1
ATOM 786 O O . PRO A 1 99 ? -16.359 27.344 17.828 1 73.94 99 PRO A O 1
ATOM 789 N N . HIS A 1 100 ? -14.195 27.234 18.109 1 77.44 100 HIS A N 1
ATOM 790 C CA . HIS A 1 100 ? -14.148 28.516 18.812 1 77.44 100 HIS A CA 1
ATOM 791 C C . HIS A 1 100 ? -13.797 29.656 17.859 1 77.44 100 HIS A C 1
ATOM 793 O O . HIS A 1 100 ? -13.938 30.828 18.203 1 77.44 100 HIS A O 1
ATOM 799 N N . ASP A 1 101 ? -13.219 29.312 16.812 1 72.75 101 ASP A N 1
ATOM 800 C CA . ASP A 1 101 ? -12.859 30.297 15.789 1 72.75 101 ASP A CA 1
ATOM 801 C C . ASP A 1 101 ? -13.25 29.797 14.391 1 72.75 101 ASP A C 1
ATOM 803 O O . ASP A 1 101 ? -12.516 29.016 13.781 1 72.75 101 ASP A O 1
ATOM 807 N N . PRO A 1 102 ? -14.398 30.266 13.93 1 70.44 102 PRO A N 1
ATOM 808 C CA . PRO A 1 102 ? -14.922 29.75 12.664 1 70.44 102 PRO A CA 1
ATOM 809 C C . PRO A 1 102 ? -14 30.031 11.484 1 70.44 102 PRO A C 1
ATOM 811 O O . PRO A 1 102 ? -14.133 29.422 10.422 1 70.44 102 PRO A O 1
ATOM 814 N N . ASP A 1 103 ? -13.07 30.859 11.695 1 69.31 103 ASP A N 1
ATOM 815 C CA . ASP A 1 103 ? -12.188 31.234 10.594 1 69.31 103 ASP A CA 1
ATOM 816 C C . ASP A 1 103 ? -10.945 30.344 10.562 1 69.31 103 ASP A C 1
ATOM 818 O O . ASP A 1 103 ? -10.086 30.5 9.688 1 69.31 103 ASP A O 1
ATOM 822 N N . LYS A 1 104 ? -10.914 29.469 11.609 1 69.75 104 LYS A N 1
ATOM 823 C CA . LYS A 1 104 ? -9.742 28.609 11.695 1 69.75 104 LYS A CA 1
ATOM 824 C C . LYS A 1 104 ? -10.133 27.141 11.508 1 69.75 104 LYS A C 1
ATOM 826 O O . LYS A 1 104 ? -11.273 26.766 11.773 1 69.75 104 LYS A O 1
ATOM 831 N N . TYR A 1 105 ? -9.297 26.469 10.82 1 69.69 105 TYR A N 1
ATOM 832 C CA . TYR A 1 105 ? -9.5 25.047 10.625 1 69.69 105 TYR A CA 1
ATOM 833 C C . TYR A 1 105 ? -8.523 24.234 11.469 1 69.69 105 TYR A C 1
ATOM 835 O O . TYR A 1 105 ? -7.43 24.703 11.789 1 69.69 105 TYR A O 1
ATOM 843 N N . VAL A 1 106 ? -9.062 23.125 12.023 1 72.88 106 VAL A N 1
ATOM 844 C CA . VAL A 1 106 ? -8.219 22.172 12.727 1 72.88 106 VAL A CA 1
ATOM 845 C C . VAL A 1 106 ? -7.992 20.938 11.859 1 72.88 106 VAL A C 1
ATOM 847 O O . VAL A 1 106 ? -8.922 20.453 11.211 1 72.88 106 VAL A O 1
ATOM 850 N N . PHE A 1 107 ? -6.715 20.562 11.703 1 73.19 107 PHE A N 1
ATOM 851 C CA . PHE A 1 107 ? -6.383 19.328 11 1 73.19 107 PHE A CA 1
ATOM 852 C C . PHE A 1 107 ? -6.004 18.234 11.984 1 73.19 107 PHE A C 1
ATOM 854 O O . PHE A 1 107 ? -5.223 18.453 12.906 1 73.19 107 PHE A O 1
ATOM 861 N N . LYS A 1 108 ? -6.598 17.156 11.852 1 81.62 108 LYS A N 1
ATOM 862 C CA . LYS A 1 108 ? -6.297 15.977 12.656 1 81.62 108 LYS A CA 1
ATOM 863 C C . LYS A 1 108 ? -5.672 14.875 11.805 1 81.62 108 LYS A C 1
ATOM 865 O O . LYS A 1 108 ? -6.172 14.562 10.727 1 81.62 108 LYS A O 1
ATOM 870 N N . THR A 1 109 ? -4.531 14.438 12.352 1 83.19 109 THR A N 1
ATOM 871 C CA . THR A 1 109 ? -3.883 13.32 11.672 1 83.19 109 THR A CA 1
ATOM 872 C C . THR A 1 109 ? -4.578 12.008 12.008 1 83.19 109 THR A C 1
ATOM 874 O O . THR A 1 109 ? -4.91 11.75 13.172 1 83.19 109 THR A O 1
ATOM 877 N N . GLU A 1 110 ? -4.871 11.258 10.938 1 87.5 110 GLU A N 1
ATOM 878 C CA . GLU A 1 110 ? -5.473 9.938 11.102 1 87.5 110 GLU A CA 1
ATOM 879 C C . GLU A 1 110 ? -4.809 8.914 10.188 1 87.5 110 GLU A C 1
ATOM 881 O O . GLU A 1 110 ? -4.266 9.266 9.141 1 87.5 110 GLU A O 1
ATOM 886 N N . PHE A 1 111 ? -4.789 7.684 10.773 1 88.06 111 PHE A N 1
ATOM 887 C CA . PHE A 1 111 ? -4.34 6.594 9.914 1 88.06 111 PHE A CA 1
ATOM 888 C C . PHE A 1 111 ? -5.523 5.742 9.461 1 88.06 111 PHE A C 1
ATOM 890 O O . PHE A 1 111 ? -6.371 5.363 10.273 1 88.06 111 PHE A O 1
ATOM 897 N N . ILE A 1 112 ? -5.523 5.5 8.148 1 91.38 112 ILE A N 1
ATOM 898 C CA . ILE A 1 112 ? -6.59 4.664 7.605 1 91.38 112 ILE A CA 1
ATOM 899 C C . ILE A 1 112 ? -5.984 3.467 6.879 1 91.38 112 ILE A C 1
ATOM 901 O O . ILE A 1 112 ? -4.871 3.551 6.352 1 91.38 112 ILE A O 1
ATOM 905 N N . LEU A 1 113 ? -6.715 2.359 6.953 1 91.5 113 LEU A N 1
ATOM 906 C CA . LEU A 1 113 ? -6.32 1.153 6.234 1 91.5 113 LEU A CA 1
ATOM 907 C C . LEU A 1 113 ? -6.996 1.093 4.867 1 91.5 113 LEU A C 1
ATOM 909 O O . LEU A 1 113 ? -8.227 1.126 4.773 1 91.5 113 LEU A O 1
ATOM 913 N N . ILE A 1 114 ? -6.195 1.063 3.828 1 92.44 114 ILE A N 1
ATOM 914 C CA . ILE A 1 114 ? -6.723 1.098 2.469 1 92.44 114 ILE A CA 1
ATOM 915 C C . ILE A 1 114 ? -6.133 -0.053 1.658 1 92.44 114 ILE A C 1
ATOM 917 O O . ILE A 1 114 ? -4.926 -0.305 1.711 1 92.44 114 ILE A O 1
ATOM 921 N N . PRO A 1 115 ? -7.023 -0.829 0.901 1 96.06 115 PRO A N 1
ATOM 922 C CA . PRO A 1 115 ? -6.441 -1.793 -0.037 1 96.06 115 PRO A CA 1
ATOM 923 C C . PRO A 1 115 ? -5.57 -1.129 -1.1 1 96.06 115 PRO A C 1
ATOM 925 O O . PRO A 1 115 ? -6.004 -0.18 -1.756 1 96.06 115 PRO A O 1
ATOM 928 N N . VAL A 1 116 ? -4.402 -1.667 -1.276 1 94 116 VAL A N 1
ATOM 929 C CA . VAL A 1 116 ? -3.479 -0.991 -2.18 1 94 116 VAL A CA 1
ATOM 930 C C . VAL A 1 116 ? -3.064 -1.939 -3.301 1 94 116 VAL A C 1
ATOM 932 O O . VAL A 1 116 ? -2.525 -1.506 -4.32 1 94 116 VAL A O 1
ATOM 935 N N . ALA A 1 117 ? -3.283 -3.18 -3.113 1 96.19 117 ALA A N 1
ATOM 936 C CA . ALA A 1 117 ? -2.926 -4.207 -4.086 1 96.19 117 ALA A CA 1
ATOM 937 C C . ALA A 1 117 ? -3.654 -5.516 -3.795 1 96.19 117 ALA A C 1
ATOM 939 O O . ALA A 1 117 ? -4.43 -5.605 -2.838 1 96.19 117 ALA A O 1
ATOM 940 N N . CYS A 1 118 ? -3.414 -6.434 -4.668 1 97.56 118 CYS A N 1
ATOM 941 C CA . CYS A 1 118 ? -3.836 -7.809 -4.422 1 97.56 118 CYS A CA 1
ATOM 942 C C . CYS A 1 118 ? -2.658 -8.773 -4.535 1 97.56 118 CYS A C 1
ATOM 944 O O . CYS A 1 118 ? -1.699 -8.5 -5.258 1 97.56 118 CYS A O 1
ATOM 946 N N . THR A 1 119 ? -2.723 -9.812 -3.82 1 98.19 119 THR A N 1
ATOM 947 C CA . THR A 1 119 ? -1.688 -10.836 -3.881 1 98.19 119 THR A CA 1
ATOM 948 C C . THR A 1 119 ? -2.303 -12.227 -3.777 1 98.19 119 THR A C 1
ATOM 950 O O . THR A 1 119 ? -3.42 -12.383 -3.279 1 98.19 119 THR A O 1
ATOM 953 N N . CYS A 1 120 ? -1.609 -13.203 -4.34 1 98.38 120 CYS A N 1
ATOM 954 C CA . CYS A 1 120 ? -2.055 -14.594 -4.246 1 98.38 120 CYS A CA 1
ATOM 955 C C . CYS A 1 120 ? -1.547 -15.242 -2.965 1 98.38 120 CYS A C 1
ATOM 957 O O . CYS A 1 120 ? -0.354 -15.18 -2.662 1 98.38 120 CYS A O 1
ATOM 959 N N . VAL A 1 121 ? -2.439 -15.922 -2.217 1 97.94 121 VAL A N 1
ATOM 960 C CA . VAL A 1 121 ? -2.074 -16.562 -0.96 1 97.94 121 VAL A CA 1
ATOM 961 C C . VAL A 1 121 ? -2.562 -18.016 -0.959 1 97.94 121 VAL A C 1
ATOM 963 O O . VAL A 1 121 ? -3.516 -18.359 -1.665 1 97.94 121 VAL A O 1
ATOM 966 N N . VAL A 1 122 ? -1.841 -18.812 -0.229 1 96.62 122 VAL A N 1
ATOM 967 C CA . VAL A 1 122 ? -2.354 -20.156 0.031 1 96.62 122 VAL A CA 1
ATOM 968 C C . VAL A 1 122 ? -3.572 -20.078 0.949 1 96.62 122 VAL A C 1
ATOM 970 O O . VAL A 1 122 ? -3.633 -19.219 1.835 1 96.62 122 VAL A O 1
ATOM 973 N N . PRO A 1 123 ? -4.602 -20.953 0.688 1 93.56 123 PRO A N 1
ATOM 974 C CA . PRO A 1 123 ? -5.777 -20.938 1.564 1 93.56 123 PRO A CA 1
ATOM 975 C C . PRO A 1 123 ? -5.422 -21.219 3.023 1 93.56 123 PRO A C 1
ATOM 977 O O . PRO A 1 123 ? -4.438 -21.922 3.301 1 93.56 123 PRO A O 1
ATOM 980 N N . ASN A 1 124 ? -6.25 -20.453 3.979 1 81.94 124 ASN A N 1
ATOM 981 C CA . ASN A 1 124 ? -6.047 -20.703 5.402 1 81.94 124 ASN A CA 1
ATOM 982 C C . ASN A 1 124 ? -6.355 -22.141 5.777 1 81.94 124 ASN A C 1
ATOM 984 O O . ASN A 1 124 ? -7.25 -22.766 5.199 1 81.94 124 ASN A O 1
ATOM 988 N N . SER A 1 125 ? -5.348 -22.875 6.219 1 60.16 125 SER A N 1
ATOM 989 C CA . SER A 1 125 ? -5.633 -24.234 6.66 1 60.16 125 SER A CA 1
ATOM 990 C C . SER A 1 125 ? -6.703 -24.25 7.75 1 60.16 125 SER A C 1
ATOM 992 O O . SER A 1 125 ? -6.621 -23.484 8.711 1 60.16 125 SER A O 1
ATOM 994 N N . SER A 1 126 ? -7.961 -24.234 7.352 1 40 126 SER A N 1
ATOM 995 C CA . SER A 1 126 ? -8.891 -24.719 8.367 1 40 126 SER A CA 1
ATOM 996 C C . SER A 1 126 ? -8.406 -26.031 8.984 1 40 126 SER A C 1
ATOM 998 O O . SER A 1 126 ? -7.746 -26.828 8.312 1 40 126 SER A O 1
ATOM 1000 N N . MET B 1 1 ? -2.867 36.062 2.082 1 25.31 1 MET B N 1
ATOM 1001 C CA . MET B 1 1 ? -2.5 34.719 2.494 1 25.31 1 MET B CA 1
ATOM 1002 C C . MET B 1 1 ? -2.869 34.469 3.953 1 25.31 1 MET B C 1
ATOM 1004 O O . MET B 1 1 ? -2.33 35.125 4.852 1 25.31 1 MET B O 1
ATOM 1008 N N . LYS B 1 2 ? -4.094 34.156 4.254 1 33.72 2 LYS B N 1
ATOM 1009 C CA . LYS B 1 2 ? -4.703 34.281 5.574 1 33.72 2 LYS B CA 1
ATOM 1010 C C . LYS B 1 2 ? -3.984 33.375 6.582 1 33.72 2 LYS B C 1
ATOM 1012 O O . LYS B 1 2 ? -3.523 32.281 6.238 1 33.72 2 LYS B O 1
ATOM 1017 N N . GLU B 1 3 ? -3.398 33.969 7.621 1 31.64 3 GLU B N 1
ATOM 1018 C CA . GLU B 1 3 ? -2.625 33.375 8.703 1 31.64 3 GLU B CA 1
ATOM 1019 C C . GLU B 1 3 ? -3.414 32.281 9.406 1 31.64 3 GLU B C 1
ATOM 1021 O O . GLU B 1 3 ? -4.473 32.531 9.984 1 31.64 3 GLU B O 1
ATOM 1026 N N . PHE B 1 4 ? -3.717 31.172 8.891 1 34.31 4 PHE B N 1
ATOM 1027 C CA . PHE B 1 4 ? -4.449 30.094 9.547 1 34.31 4 PHE B CA 1
ATOM 1028 C C . PHE B 1 4 ? -3.77 29.688 10.844 1 34.31 4 PHE B C 1
ATOM 1030 O O . PHE B 1 4 ? -2.648 29.172 10.836 1 34.31 4 PHE B O 1
ATOM 1037 N N . ASN B 1 5 ? -3.889 30.422 11.938 1 36 5 ASN B N 1
ATOM 1038 C CA . ASN B 1 5 ? -3.461 30.078 13.297 1 36 5 ASN B CA 1
ATOM 1039 C C . ASN B 1 5 ? -3.783 28.641 13.641 1 36 5 ASN B C 1
ATOM 1041 O O . ASN B 1 5 ? -4.852 28.344 14.18 1 36 5 ASN B O 1
ATOM 1045 N N . ARG B 1 6 ? -3.637 27.609 12.727 1 43.41 6 ARG B N 1
ATOM 1046 C CA . ARG B 1 6 ? -4.184 26.25 12.734 1 43.41 6 ARG B CA 1
ATOM 1047 C C . ARG B 1 6 ? -3.428 25.359 13.719 1 43.41 6 ARG B C 1
ATOM 1049 O O . ARG B 1 6 ? -2.205 25.234 13.641 1 43.41 6 ARG B O 1
ATOM 1056 N N . THR B 1 7 ? -3.857 25.406 15.055 1 42.75 7 THR B N 1
ATOM 1057 C CA . THR B 1 7 ? -3.301 24.469 16.016 1 42.75 7 THR B CA 1
ATOM 1058 C C . THR B 1 7 ? -3.271 23.062 15.445 1 42.75 7 THR B C 1
ATOM 1060 O O . THR B 1 7 ? -4.289 22.562 14.969 1 42.75 7 THR B O 1
ATOM 1063 N N . TRP B 1 8 ? -2.135 22.703 14.875 1 45.12 8 TRP B N 1
ATOM 1064 C CA . TRP B 1 8 ? -1.854 21.375 14.344 1 45.12 8 TRP B CA 1
ATOM 1065 C C . TRP B 1 8 ? -1.736 20.344 15.461 1 45.12 8 TRP B C 1
ATOM 1067 O O . TRP B 1 8 ? -0.854 20.453 16.312 1 45.12 8 TRP B O 1
ATOM 1077 N N . HIS B 1 9 ? -2.783 19.984 16.109 1 46.94 9 HIS B N 1
ATOM 1078 C CA . HIS B 1 9 ? -2.602 18.859 17 1 46.94 9 HIS B CA 1
ATOM 1079 C C . HIS B 1 9 ? -2.479 17.547 16.219 1 46.94 9 HIS B C 1
ATOM 1081 O O . HIS B 1 9 ? -3.41 17.156 15.516 1 46.94 9 HIS B O 1
ATOM 1087 N N . MET B 1 10 ? -1.258 17.375 15.734 1 49.28 10 MET B N 1
ATOM 1088 C CA . MET B 1 10 ? -1.045 16.125 15.008 1 49.28 10 MET B CA 1
ATOM 1089 C C . MET B 1 10 ? -0.87 14.961 15.977 1 49.28 10 MET B C 1
ATOM 1091 O O . MET B 1 10 ? -0.031 15.016 16.875 1 49.28 10 MET B O 1
ATOM 1095 N N . ASN B 1 11 ? -1.894 14.219 16.359 1 48.88 11 ASN B N 1
ATOM 1096 C CA . ASN B 1 11 ? -1.669 12.922 16.984 1 48.88 11 ASN B CA 1
ATOM 1097 C C . ASN B 1 11 ? -0.972 11.953 16.031 1 48.88 11 ASN B C 1
ATOM 1099 O O . ASN B 1 11 ? -1.435 11.734 14.914 1 48.88 11 ASN B O 1
ATOM 1103 N N . MET B 1 12 ? 0.273 11.852 16.156 1 50.38 12 MET B N 1
ATOM 1104 C CA . MET B 1 12 ? 1.08 10.961 15.32 1 50.38 12 MET B CA 1
ATOM 1105 C C . MET B 1 12 ? 0.786 9.5 15.641 1 50.38 12 MET B C 1
ATOM 1107 O O . MET B 1 12 ? 1.338 8.945 16.594 1 50.38 12 MET B O 1
ATOM 1111 N N . PRO B 1 13 ? -0.296 9.078 15.164 1 50.94 13 PRO B N 1
ATOM 1112 C CA . PRO B 1 13 ? -0.383 7.645 15.453 1 50.94 13 PRO B CA 1
ATOM 1113 C C . PRO B 1 13 ? 0.774 6.848 14.859 1 50.94 13 PRO B C 1
ATOM 1115 O O . PRO B 1 13 ? 1.346 7.254 13.844 1 50.94 13 PRO B O 1
ATOM 1118 N N . GLN B 1 14 ? 1.333 5.988 15.633 1 57.38 14 GLN B N 1
ATOM 1119 C CA . GLN B 1 14 ? 2.377 5.078 15.18 1 57.38 14 GLN B CA 1
ATOM 1120 C C . GLN B 1 14 ? 1.842 4.105 14.133 1 57.38 14 GLN B C 1
ATOM 1122 O O . GLN B 1 14 ? 0.65 3.791 14.117 1 57.38 14 GLN B O 1
ATOM 1127 N N . PRO B 1 15 ? 2.555 3.982 13.148 1 53.97 15 PRO B N 1
ATOM 1128 C CA . PRO B 1 15 ? 2.139 2.957 12.188 1 53.97 15 PRO B CA 1
ATOM 1129 C C . PRO B 1 15 ? 1.696 1.661 12.867 1 53.97 15 PRO B C 1
ATOM 1131 O O . PRO B 1 15 ? 2.16 1.343 13.961 1 53.97 15 PRO B O 1
ATOM 1134 N N . PRO B 1 16 ? 0.564 1.21 12.539 1 48.44 16 PRO B N 1
ATOM 1135 C CA . PRO B 1 16 ? 0.243 -0.063 13.188 1 48.44 16 PRO B CA 1
ATOM 1136 C C . PRO B 1 16 ? 1.449 -0.994 13.297 1 48.44 16 PRO B C 1
ATOM 1138 O O . PRO B 1 16 ? 2.34 -0.951 12.445 1 48.44 16 PRO B O 1
ATOM 1141 N N . ALA B 1 17 ? 1.786 -1.353 14.5 1 46.47 17 ALA B N 1
ATOM 1142 C CA . ALA B 1 17 ? 2.816 -2.252 15.016 1 46.47 17 ALA B CA 1
ATOM 1143 C C . ALA B 1 17 ? 2.963 -3.482 14.125 1 46.47 17 ALA B C 1
ATOM 1145 O O . ALA B 1 17 ? 3.785 -4.359 14.398 1 46.47 17 ALA B O 1
ATOM 1146 N N . SER B 1 18 ? 2.018 -3.783 13.352 1 50.22 18 SER B N 1
ATOM 1147 C CA . SER B 1 18 ? 2.168 -5.18 12.953 1 50.22 18 SER B CA 1
ATOM 1148 C C . SER B 1 18 ? 3.445 -5.387 12.141 1 50.22 18 SER B C 1
ATOM 1150 O O . SER B 1 18 ? 3.631 -6.434 11.523 1 50.22 18 SER B O 1
ATOM 1152 N N . ALA B 1 19 ? 4.094 -4.285 11.773 1 51.88 19 ALA B N 1
ATOM 1153 C CA . ALA B 1 19 ? 5.293 -4.676 11.039 1 51.88 19 ALA B CA 1
ATOM 1154 C C . ALA B 1 19 ? 6.184 -5.582 11.883 1 51.88 19 ALA B C 1
ATOM 1156 O O . ALA B 1 19 ? 6.805 -5.129 12.844 1 51.88 19 ALA B O 1
ATOM 1157 N N . SER B 1 20 ? 5.719 -6.625 12.234 1 51.12 20 SER B N 1
ATOM 1158 C CA . SER B 1 20 ? 6.656 -7.551 12.867 1 51.12 20 SER B CA 1
ATOM 1159 C C . SER B 1 20 ? 7.98 -7.594 12.117 1 51.12 20 SER B C 1
ATOM 1161 O O . SER B 1 20 ? 8.055 -8.133 11.008 1 51.12 20 SER B O 1
ATOM 1163 N N . LEU B 1 21 ? 8.82 -6.508 12.227 1 57.16 21 LEU B N 1
ATOM 1164 C CA . LEU B 1 21 ? 10.188 -6.41 11.734 1 57.16 21 LEU B CA 1
ATOM 1165 C C . LEU B 1 21 ? 10.93 -7.734 11.93 1 57.16 21 LEU B C 1
ATOM 1167 O O . LEU B 1 21 ? 12.047 -7.898 11.438 1 57.16 21 LEU B O 1
ATOM 1171 N N . LYS B 1 22 ? 10.422 -8.477 12.867 1 49.75 22 LYS B N 1
ATOM 1172 C CA . LYS B 1 22 ? 11.32 -9.578 13.227 1 49.75 22 LYS B CA 1
ATOM 1173 C C . LYS B 1 22 ? 11.305 -10.664 12.164 1 49.75 22 LYS B C 1
ATOM 1175 O O . LYS B 1 22 ? 11.945 -11.703 12.328 1 49.75 22 LYS B O 1
ATOM 1180 N N . ASP B 1 23 ? 10.578 -10.453 11.008 1 58.44 23 ASP B N 1
ATOM 1181 C CA . ASP B 1 23 ? 10.5 -11.656 10.18 1 58.44 23 ASP B CA 1
ATOM 1182 C C . ASP B 1 23 ? 11.75 -11.812 9.32 1 58.44 23 ASP B C 1
ATOM 1184 O O . ASP B 1 23 ? 11.969 -11.039 8.383 1 58.44 23 ASP B O 1
ATOM 1188 N N . SER B 1 24 ? 12.734 -12.391 9.938 1 63.31 24 SER B N 1
ATOM 1189 C CA . SER B 1 24 ? 13.984 -12.773 9.305 1 63.31 24 SER B CA 1
ATOM 1190 C C . SER B 1 24 ? 13.797 -13.977 8.391 1 63.31 24 SER B C 1
ATOM 1192 O O . SER B 1 24 ? 14.758 -14.695 8.094 1 63.31 24 SER B O 1
ATOM 1194 N N . HIS B 1 25 ? 12.688 -14.141 7.918 1 82.69 25 HIS B N 1
ATOM 1195 C CA . HIS B 1 25 ? 12.531 -15.359 7.125 1 82.69 25 HIS B CA 1
ATOM 1196 C C . HIS B 1 25 ? 13.203 -15.219 5.766 1 82.69 25 HIS B C 1
ATOM 1198 O O . HIS B 1 25 ? 13.172 -14.148 5.156 1 82.69 25 HIS B O 1
ATOM 1204 N N . THR B 1 26 ? 14 -16.281 5.457 1 92.19 26 THR B N 1
ATOM 1205 C CA . THR B 1 26 ? 14.453 -16.453 4.082 1 92.19 26 THR B CA 1
ATOM 1206 C C . THR B 1 26 ? 13.312 -16.953 3.195 1 92.19 26 THR B C 1
ATOM 1208 O O . THR B 1 26 ? 12.258 -17.344 3.695 1 92.19 26 THR B O 1
ATOM 1211 N N . CYS B 1 27 ? 13.492 -16.875 1.882 1 96.38 27 CYS B N 1
ATOM 1212 C CA . CYS B 1 27 ? 12.516 -17.406 0.938 1 96.38 27 CYS B CA 1
ATOM 1213 C C . CYS B 1 27 ? 12.219 -18.875 1.234 1 96.38 27 CYS B C 1
ATOM 1215 O O . CYS B 1 27 ? 11.055 -19.281 1.261 1 96.38 27 CYS B O 1
ATOM 1217 N N . LYS B 1 28 ? 13.32 -19.609 1.465 1 94.5 28 LYS B N 1
ATOM 1218 C CA . LYS B 1 28 ? 13.172 -21.047 1.729 1 94.5 28 LYS B CA 1
ATOM 1219 C C . LYS B 1 28 ? 12.336 -21.297 2.98 1 94.5 28 LYS B C 1
ATOM 1221 O O . LYS B 1 28 ? 11.492 -22.188 2.998 1 94.5 28 LYS B O 1
ATOM 1226 N N . GLN B 1 29 ? 12.586 -20.516 3.994 1 93.81 29 GLN B N 1
ATOM 1227 C CA . GLN B 1 29 ? 11.836 -20.672 5.238 1 93.81 29 GLN B CA 1
ATOM 1228 C C . GLN B 1 29 ? 10.367 -20.312 5.043 1 93.81 29 GLN B C 1
ATOM 1230 O O . GLN B 1 29 ? 9.484 -20.984 5.574 1 93.81 29 GLN B O 1
ATOM 1235 N N . ALA B 1 30 ? 10.125 -19.219 4.273 1 94.12 30 ALA B N 1
ATOM 1236 C CA . ALA B 1 30 ? 8.75 -18.812 3.988 1 94.12 30 ALA B CA 1
ATOM 1237 C C . ALA B 1 30 ? 8 -19.906 3.223 1 94.12 30 ALA B C 1
ATOM 1239 O O . ALA B 1 30 ? 6.832 -20.172 3.51 1 94.12 30 ALA B O 1
ATOM 1240 N N . ALA B 1 31 ? 8.648 -20.547 2.355 1 95 31 ALA B N 1
ATOM 1241 C CA . ALA B 1 31 ? 8.039 -21.578 1.518 1 95 31 ALA B CA 1
ATOM 1242 C C . ALA B 1 31 ? 7.598 -22.781 2.354 1 95 31 ALA B C 1
ATOM 1244 O O . ALA B 1 31 ? 6.598 -23.438 2.039 1 95 31 ALA B O 1
ATOM 1245 N N . LYS B 1 32 ? 8.289 -23.016 3.418 1 91.94 32 LYS B N 1
ATOM 1246 C CA . LYS B 1 32 ? 7.996 -24.172 4.266 1 91.94 32 LYS B CA 1
ATOM 1247 C C . LYS B 1 32 ? 6.812 -23.891 5.184 1 91.94 32 LYS B C 1
ATOM 1249 O O . LYS B 1 32 ? 6.02 -24.797 5.477 1 91.94 32 LYS B O 1
ATOM 1254 N N . GLU B 1 33 ? 6.645 -22.781 5.633 1 89.62 33 GLU B N 1
ATOM 1255 C CA . GLU B 1 33 ? 5.664 -22.453 6.668 1 89.62 33 GLU B CA 1
ATOM 1256 C C . GLU B 1 33 ? 4.352 -21.969 6.059 1 89.62 33 GLU B C 1
ATOM 1258 O O . GLU B 1 33 ? 3.312 -22.609 6.219 1 89.62 33 GLU B O 1
ATOM 1263 N N . MET B 1 34 ? 4.387 -21.031 5.164 1 89.88 34 MET B N 1
ATOM 1264 C CA . MET B 1 34 ? 3.285 -20.359 4.484 1 89.88 34 MET B CA 1
ATOM 1265 C C . MET B 1 34 ? 2.027 -20.359 5.348 1 89.88 34 MET B C 1
ATOM 1267 O O . MET B 1 34 ? 0.971 -20.812 4.91 1 89.88 34 MET B O 1
ATOM 1271 N N . ILE B 1 35 ? 2.09 -19.812 6.594 1 88.25 35 ILE B N 1
ATOM 1272 C CA . ILE B 1 35 ? 0.983 -19.734 7.539 1 88.25 35 ILE B CA 1
ATOM 1273 C C . ILE B 1 35 ? 0.951 -18.344 8.18 1 88.25 35 ILE B C 1
ATOM 1275 O O . ILE B 1 35 ? 1.995 -17.719 8.375 1 88.25 35 ILE B O 1
ATOM 1279 N N . GLY B 1 36 ? -0.343 -17.891 8.508 1 90.25 36 GLY B N 1
ATOM 1280 C CA . GLY B 1 36 ? -0.45 -16.625 9.211 1 90.25 36 GLY B CA 1
ATOM 1281 C C . GLY B 1 36 ? -1.038 -15.508 8.359 1 90.25 36 GLY B C 1
ATOM 1282 O O . GLY B 1 36 ? -2.037 -15.719 7.664 1 90.25 36 GLY B O 1
ATOM 1283 N N . GLU B 1 37 ? -0.488 -14.32 8.477 1 90.06 37 GLU B N 1
ATOM 1284 C CA . GLU B 1 37 ? -0.968 -13.141 7.762 1 90.06 37 GLU B CA 1
ATOM 1285 C C . GLU B 1 37 ? -0.667 -13.234 6.27 1 90.06 37 GLU B C 1
ATOM 1287 O O . GLU B 1 37 ? 0.181 -14.031 5.852 1 90.06 37 GLU B O 1
ATOM 1292 N N . PRO B 1 38 ? -1.259 -12.445 5.484 1 92.12 38 PRO B N 1
ATOM 1293 C CA . PRO B 1 38 ? -1.098 -12.539 4.035 1 92.12 38 PRO B CA 1
ATOM 1294 C C . PRO B 1 38 ? 0.365 -12.5 3.598 1 92.12 38 PRO B C 1
ATOM 1296 O O . PRO B 1 38 ? 0.769 -13.266 2.717 1 92.12 38 PRO B O 1
ATOM 1299 N N . HIS B 1 39 ? 1.152 -11.648 4.203 1 94.38 39 HIS B N 1
ATOM 1300 C CA . HIS B 1 39 ? 2.531 -11.523 3.744 1 94.38 39 HIS B CA 1
ATOM 1301 C C . HIS B 1 39 ? 3.32 -12.797 4.039 1 94.38 39 HIS B C 1
ATOM 1303 O O . HIS B 1 39 ? 4.371 -13.031 3.438 1 94.38 39 HIS B O 1
ATOM 1309 N N . GLN B 1 40 ? 2.768 -13.625 4.953 1 92.81 40 GLN B N 1
ATOM 1310 C CA . GLN B 1 40 ? 3.436 -14.867 5.328 1 92.81 40 GLN B CA 1
ATOM 1311 C C . GLN B 1 40 ? 2.914 -16.047 4.504 1 92.81 40 GLN B C 1
ATOM 1313 O O . GLN B 1 40 ? 3.555 -17.094 4.438 1 92.81 40 GLN B O 1
ATOM 1318 N N . ARG B 1 41 ? 1.813 -15.922 3.896 1 95 41 ARG B N 1
ATOM 1319 C CA . ARG B 1 41 ? 1.192 -17.016 3.158 1 95 41 ARG B CA 1
ATOM 1320 C C . ARG B 1 41 ? 1.132 -16.703 1.666 1 95 41 ARG B C 1
ATOM 1322 O O . ARG B 1 41 ? 0.584 -17.484 0.885 1 95 41 ARG B O 1
ATOM 1329 N N . ALA B 1 42 ? 1.643 -15.578 1.301 1 97.25 42 ALA B N 1
ATOM 1330 C CA . ALA B 1 42 ? 1.602 -15.164 -0.098 1 97.25 42 ALA B CA 1
ATOM 1331 C C . ALA B 1 42 ? 2.562 -15.984 -0.947 1 97.25 42 ALA B C 1
ATOM 1333 O O . ALA B 1 42 ? 3.59 -16.453 -0.452 1 97.25 42 ALA B O 1
ATOM 1334 N N . LEU B 1 43 ? 2.193 -16.125 -2.205 1 98.19 43 LEU B N 1
ATOM 1335 C CA . LEU B 1 43 ? 3.111 -16.75 -3.146 1 98.19 43 LEU B CA 1
ATOM 1336 C C . LEU B 1 43 ? 4.355 -15.898 -3.35 1 98.19 43 LEU B C 1
ATOM 1338 O O . LEU B 1 43 ? 5.402 -16.406 -3.771 1 98.19 43 LEU B O 1
ATOM 1342 N N . ALA B 1 44 ? 4.266 -14.625 -3.135 1 98.25 44 ALA B N 1
ATOM 1343 C CA . ALA B 1 44 ? 5.371 -13.672 -3.061 1 98.25 44 ALA B CA 1
ATOM 1344 C C . ALA B 1 44 ? 5.488 -13.078 -1.661 1 98.25 44 ALA B C 1
ATOM 1346 O O . ALA B 1 44 ? 5.184 -11.898 -1.451 1 98.25 44 ALA B O 1
ATOM 1347 N N . PRO B 1 45 ? 6.008 -13.867 -0.721 1 97.19 45 PRO B N 1
ATOM 1348 C CA . PRO B 1 45 ? 6.074 -13.375 0.656 1 97.19 45 PRO B CA 1
ATOM 1349 C C . PRO B 1 45 ? 7.023 -12.188 0.813 1 97.19 45 PRO B C 1
ATOM 1351 O O . PRO B 1 45 ? 7.941 -12.016 0.007 1 97.19 45 PRO B O 1
ATOM 1354 N N . TRP B 1 46 ? 6.715 -11.406 1.82 1 96 46 TRP B N 1
ATOM 1355 C CA . TRP B 1 46 ? 7.574 -10.258 2.082 1 96 46 TRP B CA 1
ATOM 1356 C C . TRP B 1 46 ? 7.723 -10.016 3.582 1 96 46 TRP B C 1
ATOM 1358 O O . TRP B 1 46 ? 6.949 -10.547 4.379 1 96 46 TRP B O 1
ATOM 1368 N N . LYS B 1 47 ? 8.75 -9.398 3.842 1 93.44 47 LYS B N 1
ATOM 1369 C CA . LYS B 1 47 ? 8.961 -8.922 5.207 1 93.44 47 LYS B CA 1
ATOM 1370 C C . LYS B 1 47 ? 8.875 -7.402 5.277 1 93.44 47 LYS B C 1
ATOM 1372 O O . LYS B 1 47 ? 9.078 -6.715 4.273 1 93.44 47 LYS B O 1
ATOM 1377 N N . TYR B 1 48 ? 8.531 -6.887 6.465 1 91.56 48 TYR B N 1
ATOM 1378 C CA . TYR B 1 48 ? 8.484 -5.445 6.66 1 91.56 48 TYR B CA 1
ATOM 1379 C C . TYR B 1 48 ? 9.75 -4.938 7.332 1 91.56 48 TYR B C 1
ATOM 1381 O O . TYR B 1 48 ? 10.297 -5.598 8.227 1 91.56 48 TYR B O 1
ATOM 1389 N N . SER B 1 49 ? 10.219 -3.881 6.844 1 90.62 49 SER B N 1
ATOM 1390 C CA . SER B 1 49 ? 11.234 -3.082 7.516 1 90.62 49 SER B CA 1
ATOM 1391 C C . SER B 1 49 ? 10.734 -1.669 7.793 1 90.62 49 SER B C 1
ATOM 1393 O O . SER B 1 49 ? 9.758 -1.222 7.191 1 90.62 49 SER B O 1
ATOM 1395 N N . ILE B 1 50 ? 11.352 -1.07 8.758 1 90.44 50 ILE B N 1
ATOM 1396 C CA . ILE B 1 50 ? 10.922 0.276 9.125 1 90.44 50 ILE B CA 1
ATOM 1397 C C . ILE B 1 50 ? 11.844 1.304 8.477 1 90.44 50 ILE B C 1
ATOM 1399 O O . ILE B 1 50 ? 13.062 1.26 8.664 1 90.44 50 ILE B O 1
ATOM 1403 N N . ASP B 1 51 ? 11.32 2.094 7.633 1 91.69 51 ASP B N 1
ATOM 1404 C CA . ASP B 1 51 ? 12.016 3.264 7.105 1 91.69 51 ASP B CA 1
ATOM 1405 C C . ASP B 1 51 ? 11.844 4.465 8.031 1 91.69 51 ASP B C 1
ATOM 1407 O O . ASP B 1 51 ? 10.734 4.961 8.219 1 91.69 51 ASP B O 1
ATOM 1411 N N . THR B 1 52 ? 12.945 5.016 8.594 1 92 52 THR B N 1
ATOM 1412 C CA . THR B 1 52 ? 12.898 6.102 9.57 1 92 52 THR B CA 1
ATOM 1413 C C . THR B 1 52 ? 13.469 7.387 8.977 1 92 52 THR B C 1
ATOM 1415 O O . THR B 1 52 ? 14.555 7.379 8.391 1 92 52 THR B O 1
ATOM 1418 N N . ASP B 1 53 ? 12.727 8.445 9.07 1 90.62 53 ASP B N 1
ATOM 1419 C CA . ASP B 1 53 ? 13.125 9.812 8.734 1 90.62 53 ASP B CA 1
ATOM 1420 C C . ASP B 1 53 ? 12.602 10.805 9.766 1 90.62 53 ASP B C 1
ATOM 1422 O O . ASP B 1 53 ? 11.398 11.078 9.828 1 90.62 53 ASP B O 1
ATOM 1426 N N . ASN B 1 54 ? 13.477 11.398 10.508 1 88.19 54 ASN B N 1
ATOM 1427 C CA . ASN B 1 54 ? 13.086 12.242 11.633 1 88.19 54 ASN B CA 1
ATOM 1428 C C . ASN B 1 54 ? 12.523 13.578 11.156 1 88.19 54 ASN B C 1
ATOM 1430 O O . ASN B 1 54 ? 11.93 14.32 11.945 1 88.19 54 ASN B O 1
ATOM 1434 N N . ASN B 1 55 ? 12.656 13.883 9.961 1 84.81 55 ASN B N 1
ATOM 1435 C CA . ASN B 1 55 ? 12.148 15.141 9.422 1 84.81 55 ASN B CA 1
ATOM 1436 C C . ASN B 1 55 ? 10.82 14.945 8.695 1 84.81 55 ASN B C 1
ATOM 1438 O O . ASN B 1 55 ? 10.367 15.828 7.969 1 84.81 55 ASN B O 1
ATOM 1442 N N . ARG B 1 56 ? 10.305 13.781 8.891 1 87.88 56 ARG B N 1
ATOM 1443 C CA . ARG B 1 56 ? 9.07 13.422 8.195 1 87.88 56 ARG B CA 1
ATOM 1444 C C . ARG B 1 56 ? 7.988 13.008 9.18 1 87.88 56 ARG B C 1
ATOM 1446 O O . ARG B 1 56 ? 8.281 12.406 10.219 1 87.88 56 ARG B O 1
ATOM 1453 N N . ILE B 1 57 ? 6.734 13.297 8.859 1 84.88 57 ILE B N 1
ATOM 1454 C CA . ILE B 1 57 ? 5.57 12.789 9.578 1 84.88 57 ILE B CA 1
ATOM 1455 C C . ILE B 1 57 ? 4.719 11.938 8.648 1 84.88 57 ILE B C 1
ATOM 1457 O O . ILE B 1 57 ? 4.242 12.414 7.613 1 84.88 57 ILE B O 1
ATOM 1461 N N . PRO B 1 58 ? 4.453 10.727 9.031 1 88.88 58 PRO B N 1
ATOM 1462 C CA . PRO B 1 58 ? 5.055 10.008 10.156 1 88.88 58 PRO B CA 1
ATOM 1463 C C . PRO B 1 58 ? 6.547 9.758 9.969 1 88.88 58 PRO B C 1
ATOM 1465 O O . PRO B 1 58 ? 7.027 9.695 8.828 1 88.88 58 PRO B O 1
ATOM 1468 N N . ASN B 1 59 ? 7.234 9.578 11.07 1 89.94 59 ASN B N 1
ATOM 1469 C CA . ASN B 1 59 ? 8.672 9.398 10.938 1 89.94 59 ASN B CA 1
ATOM 1470 C C . ASN B 1 59 ? 9.039 7.938 10.68 1 89.94 59 ASN B C 1
ATOM 1472 O O . ASN B 1 59 ? 10.172 7.633 10.305 1 89.94 59 ASN B O 1
ATOM 1476 N N . LYS B 1 60 ? 8.133 7.098 10.992 1 89.94 60 LYS B N 1
ATOM 1477 C CA . LYS B 1 60 ? 8.336 5.676 10.742 1 89.94 60 LYS B CA 1
ATOM 1478 C C . LYS B 1 60 ? 7.305 5.137 9.758 1 89.94 60 LYS B C 1
ATOM 1480 O O . LYS B 1 60 ? 6.102 5.34 9.93 1 89.94 60 LYS B O 1
ATOM 1485 N N . ILE B 1 61 ? 7.781 4.531 8.672 1 91.06 61 ILE B N 1
ATOM 1486 C CA . ILE B 1 61 ? 6.922 3.928 7.66 1 91.06 61 ILE B CA 1
ATOM 1487 C C . ILE B 1 61 ? 7.352 2.482 7.418 1 91.06 61 ILE B C 1
ATOM 1489 O O . ILE B 1 61 ? 8.547 2.193 7.309 1 91.06 61 ILE B O 1
ATOM 1493 N N . ALA B 1 62 ? 6.391 1.623 7.457 1 91.12 62 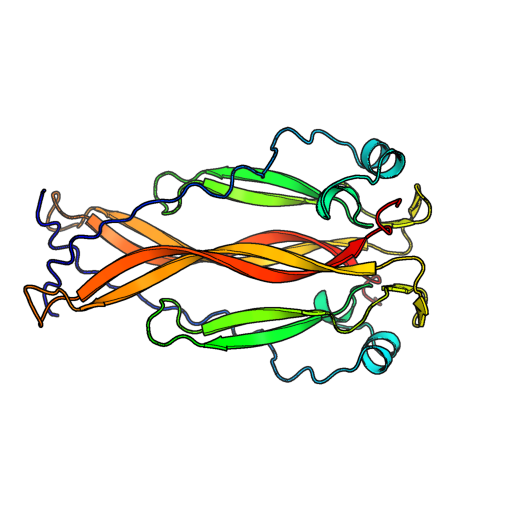ALA B N 1
ATOM 1494 C CA . ALA B 1 62 ? 6.668 0.225 7.137 1 91.12 62 ALA B CA 1
ATOM 1495 C C . ALA B 1 62 ? 6.895 0.039 5.637 1 91.12 62 ALA B C 1
ATOM 1497 O O . ALA B 1 62 ? 6.109 0.523 4.82 1 91.12 62 ALA B O 1
ATOM 1498 N N . VAL B 1 63 ? 7.965 -0.653 5.309 1 93.44 63 VAL B N 1
ATOM 1499 C CA . VAL B 1 63 ? 8.328 -0.909 3.92 1 93.44 63 VAL B CA 1
ATOM 1500 C C . VAL B 1 63 ? 8.414 -2.414 3.678 1 93.44 63 VAL B C 1
ATOM 1502 O O . VAL B 1 63 ? 8.992 -3.146 4.484 1 93.44 63 VAL B O 1
ATOM 1505 N N . ALA B 1 64 ? 7.852 -2.799 2.59 1 94.5 64 ALA B N 1
ATOM 1506 C CA . ALA B 1 64 ? 7.863 -4.219 2.246 1 94.5 64 ALA B CA 1
ATOM 1507 C C . ALA B 1 64 ? 9.109 -4.578 1.44 1 94.5 64 ALA B C 1
ATOM 1509 O O . ALA B 1 64 ? 9.516 -3.826 0.55 1 94.5 64 ALA B O 1
ATOM 1510 N N . LYS B 1 65 ? 9.711 -5.699 1.783 1 95.94 65 LYS B N 1
ATOM 1511 C CA . LYS B 1 65 ? 10.797 -6.301 1.014 1 95.94 65 LYS B CA 1
ATOM 1512 C C . LYS B 1 65 ? 10.453 -7.734 0.607 1 95.94 65 LYS B C 1
ATOM 1514 O O . LYS B 1 65 ? 10.203 -8.586 1.464 1 95.94 65 LYS B O 1
ATOM 1519 N N . CYS B 1 66 ? 10.508 -8 -0.678 1 97.31 66 CYS B N 1
ATOM 1520 C CA . CYS B 1 66 ? 10.18 -9.336 -1.156 1 97.31 66 CYS B CA 1
ATOM 1521 C C . CYS B 1 66 ? 11.227 -10.352 -0.711 1 97.31 66 CYS B C 1
ATOM 1523 O O . CYS B 1 66 ? 12.43 -10.094 -0.826 1 97.31 66 CYS B O 1
ATOM 1525 N N . LEU B 1 67 ? 10.758 -11.469 -0.28 1 97.12 67 LEU B N 1
ATOM 1526 C CA . LEU B 1 67 ? 11.672 -12.469 0.25 1 97.12 67 LEU B CA 1
ATOM 1527 C C . LEU B 1 67 ? 12.242 -13.336 -0.872 1 97.12 67 LEU B C 1
ATOM 1529 O O . LEU B 1 67 ? 13.305 -13.945 -0.714 1 97.12 67 LEU B O 1
ATOM 1533 N N . CYS B 1 68 ? 11.531 -13.461 -1.981 1 97.94 68 CYS B N 1
ATOM 1534 C CA . CYS B 1 68 ? 11.906 -14.344 -3.084 1 97.94 68 CYS B CA 1
ATOM 1535 C C . CYS B 1 68 ? 12.047 -13.555 -4.383 1 97.94 68 CYS B C 1
ATOM 1537 O O . CYS B 1 68 ? 11.523 -12.453 -4.508 1 97.94 68 CYS B O 1
ATOM 1539 N N . ARG B 1 69 ? 12.82 -14.133 -5.316 1 97.56 69 ARG B N 1
ATOM 1540 C CA . ARG B 1 69 ? 12.867 -13.617 -6.68 1 97.56 69 ARG B CA 1
ATOM 1541 C C . ARG B 1 69 ? 11.727 -14.18 -7.523 1 97.56 69 ARG B C 1
ATOM 1543 O O . ARG B 1 69 ? 11.125 -13.453 -8.32 1 97.56 69 ARG B O 1
ATOM 1550 N N . GLY B 1 70 ? 11.531 -15.43 -7.297 1 98.06 70 GLY B N 1
ATOM 1551 C CA . GLY B 1 70 ? 10.414 -16.094 -7.934 1 98.06 70 GLY B CA 1
ATOM 1552 C C . GLY B 1 70 ? 9.188 -16.188 -7.047 1 98.06 70 GLY B C 1
ATOM 1553 O O . GLY B 1 70 ? 9.031 -15.391 -6.113 1 98.06 70 GLY B O 1
ATOM 1554 N N . CYS B 1 71 ? 8.266 -17.016 -7.391 1 98.38 71 CYS B N 1
ATOM 1555 C CA . CYS B 1 71 ? 7.043 -17.219 -6.617 1 98.38 71 CYS B CA 1
ATOM 1556 C C . CYS B 1 71 ? 6.949 -18.641 -6.09 1 98.38 71 CYS B C 1
ATOM 1558 O O . CYS B 1 71 ? 7.398 -19.578 -6.75 1 98.38 71 CYS B O 1
ATOM 1560 N N . ILE B 1 72 ? 6.418 -18.734 -4.887 1 97.25 72 ILE B N 1
ATOM 1561 C CA . ILE B 1 72 ? 6.301 -20.031 -4.254 1 97.25 72 ILE B CA 1
ATOM 1562 C C . ILE B 1 72 ? 5.047 -20.75 -4.758 1 97.25 72 ILE B C 1
ATOM 1564 O O . ILE B 1 72 ? 3.926 -20.297 -4.5 1 97.25 72 ILE B O 1
ATOM 1568 N N . ILE B 1 73 ? 5.195 -21.781 -5.41 1 94 73 ILE B N 1
ATOM 1569 C CA . ILE B 1 73 ? 4.129 -22.656 -5.895 1 94 73 ILE B CA 1
ATOM 1570 C C . ILE B 1 73 ? 4.34 -24.062 -5.363 1 94 73 ILE B C 1
ATOM 1572 O O . ILE B 1 73 ? 5.402 -24.656 -5.566 1 94 73 ILE B O 1
ATOM 1576 N N . ASN B 1 74 ? 3.328 -24.547 -4.672 1 92.06 74 ASN B N 1
ATOM 1577 C CA . ASN B 1 74 ? 3.441 -25.859 -4.055 1 92.06 74 ASN B CA 1
ATOM 1578 C C . ASN B 1 74 ? 4.676 -25.953 -3.164 1 92.06 74 ASN B C 1
ATOM 1580 O O . ASN B 1 74 ? 5.465 -26.906 -3.287 1 92.06 74 ASN B O 1
ATOM 1584 N N . GLN B 1 75 ? 4.949 -24.938 -2.391 1 92.5 75 GLN B N 1
ATOM 1585 C CA . GLN B 1 75 ? 5.949 -24.859 -1.331 1 92.5 75 GLN B CA 1
ATOM 1586 C C . GLN B 1 75 ? 7.359 -24.828 -1.909 1 92.5 75 GLN B C 1
ATOM 1588 O O . GLN B 1 75 ? 8.336 -25.078 -1.196 1 92.5 75 GLN B O 1
ATOM 1593 N N . ARG B 1 76 ? 7.402 -24.531 -3.119 1 94.94 76 ARG B N 1
ATOM 1594 C CA . ARG B 1 76 ? 8.695 -24.359 -3.773 1 94.94 76 ARG B CA 1
ATOM 1595 C C . ARG B 1 76 ? 8.734 -23.094 -4.602 1 94.94 76 ARG B C 1
ATOM 1597 O O . ARG B 1 76 ? 7.762 -22.75 -5.289 1 94.94 76 ARG B O 1
ATOM 1604 N N . GLU B 1 77 ? 9.906 -22.453 -4.523 1 97 77 GLU B N 1
ATOM 1605 C CA . GLU B 1 77 ? 10.062 -21.281 -5.363 1 97 77 GLU B CA 1
ATOM 1606 C C . GLU B 1 77 ? 10.203 -21.656 -6.836 1 97 77 GLU B C 1
ATOM 1608 O O . GLU B 1 77 ? 11.039 -22.5 -7.188 1 97 77 GLU B O 1
ATOM 1613 N N . LYS B 1 78 ? 9.398 -21.172 -7.621 1 95.69 78 LYS B N 1
ATOM 1614 C CA . LYS B 1 78 ? 9.477 -21.328 -9.07 1 95.69 78 LYS B CA 1
ATOM 1615 C C . LYS B 1 78 ? 9.781 -20 -9.75 1 95.69 78 LYS B C 1
ATOM 1617 O O . LYS B 1 78 ? 9.297 -18.953 -9.32 1 95.69 78 LYS B O 1
ATOM 1622 N N . HIS B 1 79 ? 10.477 -20.078 -10.898 1 96.75 79 HIS B N 1
ATOM 1623 C CA . HIS B 1 79 ? 10.93 -18.844 -11.555 1 96.75 79 HIS B CA 1
ATOM 1624 C C . HIS B 1 79 ? 10.172 -18.609 -12.852 1 96.75 79 HIS B C 1
ATOM 1626 O O . HIS B 1 79 ? 10.578 -17.781 -13.672 1 96.75 79 HIS B O 1
ATOM 1632 N N . ASP B 1 80 ? 9.062 -19.328 -12.945 1 95.25 80 ASP B N 1
ATOM 1633 C CA . ASP B 1 80 ? 8.156 -19.031 -14.055 1 95.25 80 ASP B CA 1
ATOM 1634 C C . ASP B 1 80 ? 7.504 -17.656 -13.883 1 95.25 80 ASP B C 1
ATOM 1636 O O . ASP B 1 80 ? 7.008 -17.078 -14.844 1 95.25 80 ASP B O 1
ATOM 1640 N N . TYR B 1 81 ? 7.391 -17.25 -12.688 1 96.62 81 TYR B N 1
ATOM 1641 C CA . TYR B 1 81 ? 6.859 -15.953 -12.297 1 96.62 81 TYR B CA 1
ATOM 1642 C C . TYR B 1 81 ? 7.883 -15.172 -11.484 1 96.62 81 TYR B C 1
ATOM 1644 O O . TYR B 1 81 ? 8.898 -15.719 -11.062 1 96.62 81 TYR B O 1
ATOM 1652 N N . ASN B 1 82 ? 7.605 -13.883 -11.438 1 97.62 82 ASN B N 1
ATOM 1653 C CA . ASN B 1 82 ? 8.508 -13.016 -10.688 1 97.62 82 ASN B CA 1
ATOM 1654 C C . ASN B 1 82 ? 7.816 -12.383 -9.484 1 97.62 82 ASN B C 1
ATOM 1656 O O . ASN B 1 82 ? 6.66 -11.969 -9.578 1 97.62 82 ASN B O 1
ATOM 1660 N N . SER B 1 83 ? 8.492 -12.438 -8.359 1 98.19 83 SER B N 1
ATOM 1661 C CA . SER B 1 83 ? 8.055 -11.664 -7.195 1 98.19 83 SER B CA 1
ATOM 1662 C C . SER B 1 83 ? 8.531 -10.219 -7.277 1 98.19 83 SER B C 1
ATOM 1664 O O . SER B 1 83 ? 9.734 -9.961 -7.32 1 98.19 83 SER B O 1
ATOM 1666 N N . VAL B 1 84 ? 7.57 -9.273 -7.309 1 97.81 84 VAL B N 1
ATOM 1667 C CA . VAL B 1 84 ? 7.961 -7.879 -7.473 1 97.81 84 VAL B CA 1
ATOM 1668 C C . VAL B 1 84 ? 7.289 -7.027 -6.398 1 97.81 84 VAL B C 1
ATOM 1670 O O . VAL B 1 84 ? 6.18 -7.328 -5.961 1 97.81 84 VAL B O 1
ATOM 1673 N N . PRO B 1 85 ? 7.996 -5.977 -5.977 1 97.69 85 PRO B N 1
ATOM 1674 C CA . PRO B 1 85 ? 7.363 -5.062 -5.023 1 97.69 85 PRO B CA 1
ATOM 1675 C C . PRO B 1 85 ? 6.238 -4.242 -5.652 1 97.69 85 PRO B C 1
ATOM 1677 O O . PRO B 1 85 ? 6.328 -3.855 -6.82 1 97.69 85 PRO B O 1
ATOM 1680 N N . VAL B 1 86 ? 5.215 -4.07 -4.902 1 96 86 VAL B N 1
ATOM 1681 C CA . VAL B 1 86 ? 4.152 -3.135 -5.262 1 96 86 VAL B CA 1
ATOM 1682 C C . VAL B 1 86 ? 4.312 -1.844 -4.461 1 96 86 VAL B C 1
ATOM 1684 O O . VAL B 1 86 ? 4.391 -1.873 -3.232 1 96 86 VAL B O 1
ATOM 1687 N N . LYS B 1 87 ? 4.332 -0.729 -5.18 1 93.56 87 LYS B N 1
ATOM 1688 C CA . LYS B 1 87 ? 4.543 0.555 -4.516 1 93.56 87 LYS B CA 1
ATOM 1689 C C . LYS B 1 87 ? 3.23 1.326 -4.387 1 93.56 87 LYS B C 1
ATOM 1691 O O . LYS B 1 87 ? 2.352 1.212 -5.242 1 93.56 87 LYS B O 1
ATOM 1696 N N . ALA B 1 88 ? 3.145 2.061 -3.285 1 90.81 88 ALA B N 1
ATOM 1697 C CA . ALA B 1 88 ? 2.016 2.961 -3.062 1 90.81 88 ALA B CA 1
ATOM 1698 C C . ALA B 1 88 ? 2.494 4.379 -2.764 1 90.81 88 ALA B C 1
ATOM 1700 O O . ALA B 1 88 ? 3.578 4.57 -2.205 1 90.81 88 ALA B O 1
ATOM 1701 N N . SER B 1 89 ? 1.645 5.219 -3.188 1 88.12 89 SER B N 1
ATOM 1702 C CA . SER B 1 89 ? 1.918 6.625 -2.902 1 88.12 89 SER B CA 1
ATOM 1703 C C . SER B 1 89 ? 1.394 7.023 -1.527 1 88.12 89 SER B C 1
ATOM 1705 O O . SER B 1 89 ? 0.191 6.938 -1.267 1 88.12 89 SER B O 1
ATOM 1707 N N . LEU B 1 90 ? 2.27 7.523 -0.677 1 90.31 90 LEU B N 1
ATOM 1708 C CA . LEU B 1 90 ? 1.89 7.941 0.668 1 90.31 90 LEU B CA 1
ATOM 1709 C C . LEU B 1 90 ? 2.139 9.43 0.864 1 90.31 90 LEU B C 1
ATOM 1711 O O . LEU B 1 90 ? 3.188 9.945 0.468 1 90.31 90 LEU B O 1
ATOM 1715 N N . MET B 1 91 ? 1.185 10.078 1.406 1 89.75 91 MET B N 1
ATOM 1716 C CA . MET B 1 91 ? 1.397 11.469 1.794 1 89.75 91 MET B CA 1
ATOM 1717 C C . MET B 1 91 ? 2.189 11.555 3.094 1 89.75 91 MET B C 1
ATOM 1719 O O . MET B 1 91 ? 1.927 10.805 4.035 1 89.75 91 MET B O 1
ATOM 1723 N N . VAL B 1 92 ? 3.094 12.391 3.109 1 90.19 92 VAL B N 1
ATOM 1724 C CA . VAL B 1 92 ? 3.877 12.672 4.309 1 90.19 92 VAL B CA 1
ATOM 1725 C C . VAL B 1 92 ? 3.992 14.18 4.516 1 90.19 92 VAL B C 1
ATOM 1727 O O . VAL B 1 92 ? 3.719 14.961 3.602 1 90.19 92 VAL B O 1
ATOM 1730 N N . LEU B 1 93 ? 4.301 14.539 5.727 1 86.5 93 LEU B N 1
ATOM 1731 C CA . LEU B 1 93 ? 4.586 15.93 6.059 1 86.5 93 LEU B CA 1
ATOM 1732 C C . LEU B 1 93 ? 6.062 16.125 6.391 1 86.5 93 LEU B C 1
ATOM 1734 O O . LEU B 1 93 ? 6.633 15.344 7.16 1 86.5 93 LEU B O 1
ATOM 1738 N N . ARG B 1 94 ? 6.648 17.078 5.77 1 86.31 94 ARG B N 1
ATOM 1739 C CA . ARG B 1 94 ? 8.023 17.438 6.109 1 86.31 94 ARG B CA 1
ATOM 1740 C C . ARG B 1 94 ? 8.062 18.734 6.922 1 86.31 94 ARG B C 1
ATOM 1742 O O . ARG B 1 94 ? 7.445 19.734 6.543 1 86.31 94 ARG B O 1
ATOM 1749 N N . LYS B 1 95 ? 8.727 18.547 7.992 1 76 95 LYS B N 1
ATOM 1750 C CA . LYS B 1 95 ? 8.828 19.688 8.906 1 76 95 LYS B CA 1
ATOM 1751 C C . LYS B 1 95 ? 10.117 20.469 8.664 1 76 95 LYS B C 1
ATOM 1753 O O . LYS B 1 95 ? 11.195 19.875 8.547 1 76 95 LYS B O 1
ATOM 1758 N N . SER B 1 96 ? 10.039 21.609 8.398 1 77.44 96 SER B N 1
ATOM 1759 C CA . SER B 1 96 ? 11.211 22.484 8.305 1 77.44 96 SER B CA 1
ATOM 1760 C C . SER B 1 96 ? 11.008 23.766 9.102 1 77.44 96 SER B C 1
ATOM 1762 O O . SER B 1 96 ? 9.875 24.156 9.391 1 77.44 96 SER B O 1
ATOM 1764 N N . ARG B 1 97 ? 12.141 24.25 9.555 1 76.81 97 ARG B N 1
ATOM 1765 C CA . ARG B 1 97 ? 12.078 25.5 10.297 1 76.81 97 ARG B CA 1
ATOM 1766 C C . ARG B 1 97 ? 11.758 26.672 9.375 1 76.81 97 ARG B C 1
ATOM 1768 O O . ARG B 1 97 ? 12.188 26.688 8.219 1 76.81 97 ARG B O 1
ATOM 1775 N N . CYS B 1 98 ? 10.891 27.531 9.922 1 74.06 98 CYS B N 1
ATOM 1776 C CA . CYS B 1 98 ? 10.578 28.75 9.172 1 74.06 98 CYS B CA 1
ATOM 1777 C C . CYS B 1 98 ? 11.789 29.656 9.078 1 74.06 98 CYS B C 1
ATOM 1779 O O . CYS B 1 98 ? 12.445 29.938 10.078 1 74.06 98 CYS B O 1
ATOM 1781 N N . PRO B 1 99 ? 12.211 29.922 7.855 1 73.69 99 PRO B N 1
ATOM 1782 C CA . PRO B 1 99 ? 13.391 30.781 7.688 1 73.69 99 PRO B CA 1
ATOM 1783 C C . PRO B 1 99 ? 13.266 32.125 8.422 1 73.69 99 PRO B C 1
ATOM 1785 O O . PRO B 1 99 ? 14.266 32.656 8.914 1 73.69 99 PRO B O 1
ATOM 1788 N N . HIS B 1 100 ? 12.109 32.625 8.531 1 77.38 100 HIS B N 1
ATOM 1789 C CA . HIS B 1 100 ? 11.945 34 9.031 1 77.38 100 HIS B CA 1
ATOM 1790 C C . HIS B 1 100 ? 11.531 34 10.5 1 77.38 100 HIS B C 1
ATOM 1792 O O . HIS B 1 100 ? 11.562 35.031 11.156 1 77.38 100 HIS B O 1
ATOM 1798 N N . ASP B 1 101 ? 11.008 32.938 10.922 1 72.62 101 ASP B N 1
ATOM 1799 C CA . ASP B 1 101 ? 10.602 32.812 12.312 1 72.62 101 ASP B CA 1
ATOM 1800 C C . ASP B 1 101 ? 11.062 31.469 12.891 1 72.62 101 ASP B C 1
ATOM 1802 O O . ASP B 1 101 ? 10.422 30.438 12.672 1 72.62 101 ASP B O 1
ATOM 1806 N N . PRO B 1 102 ? 12.195 31.516 13.602 1 70.56 102 PRO B N 1
ATOM 1807 C CA . PRO B 1 102 ? 12.797 30.281 14.094 1 70.56 102 PRO B CA 1
ATOM 1808 C C . PRO B 1 102 ? 11.875 29.516 15.039 1 70.56 102 PRO B C 1
ATOM 1810 O O . PRO B 1 102 ? 12.094 28.328 15.289 1 70.56 102 PRO B O 1
ATOM 1813 N N . ASP B 1 103 ? 10.891 30.156 15.477 1 69.69 103 ASP B N 1
ATOM 1814 C CA . ASP B 1 103 ? 10.008 29.5 16.438 1 69.69 103 ASP B CA 1
ATOM 1815 C C . ASP B 1 103 ? 8.844 28.812 15.75 1 69.69 103 ASP B C 1
ATOM 1817 O O . ASP B 1 103 ? 7.992 28.203 16.406 1 69.69 103 ASP B O 1
ATOM 1821 N N . LYS B 1 104 ? 8.852 29.031 14.414 1 69.88 104 LYS B N 1
ATOM 1822 C CA . LYS B 1 104 ? 7.746 28.438 13.664 1 69.88 104 LYS B CA 1
ATOM 1823 C C . LYS B 1 104 ? 8.242 27.359 12.703 1 69.88 104 LYS B C 1
ATOM 1825 O O . LYS B 1 104 ? 9.406 27.391 12.289 1 69.88 104 LYS B O 1
ATOM 1830 N N . TYR B 1 105 ? 7.496 26.328 12.633 1 69.75 105 TYR B N 1
ATOM 1831 C CA . TYR B 1 105 ? 7.812 25.266 11.688 1 69.75 105 TYR B CA 1
ATOM 1832 C C . TYR B 1 105 ? 6.867 25.297 10.5 1 69.75 105 TYR B C 1
ATOM 1834 O O . TYR B 1 105 ? 5.734 25.766 10.602 1 69.75 105 TYR B O 1
ATOM 1842 N N . VAL B 1 106 ? 7.477 25.016 9.328 1 72.56 106 VAL B N 1
ATOM 1843 C CA . VAL B 1 106 ? 6.68 24.859 8.117 1 72.56 106 VAL B CA 1
ATOM 1844 C C . VAL B 1 106 ? 6.57 23.375 7.762 1 72.56 106 VAL B C 1
ATOM 1846 O O . VAL B 1 106 ? 7.551 22.625 7.863 1 72.56 106 VAL B O 1
ATOM 1849 N N . PHE B 1 107 ? 5.324 22.922 7.547 1 72.81 107 PHE B N 1
ATOM 1850 C CA . PHE B 1 107 ? 5.105 21.562 7.082 1 72.81 107 PHE B CA 1
ATOM 1851 C C . PHE B 1 107 ? 4.773 21.547 5.594 1 72.81 107 PHE B C 1
ATOM 1853 O O . PHE B 1 107 ? 3.963 22.344 5.125 1 72.81 107 PHE B O 1
ATOM 1860 N N . LYS B 1 108 ? 5.441 20.781 4.895 1 81.19 108 LYS B N 1
ATOM 1861 C CA . LYS B 1 108 ? 5.199 20.594 3.469 1 81.19 108 LYS B CA 1
ATOM 1862 C C . LYS B 1 108 ? 4.684 19.188 3.186 1 81.19 108 LYS B C 1
ATOM 1864 O O . LYS B 1 108 ? 5.234 18.203 3.686 1 81.19 108 LYS B O 1
ATOM 1869 N N . THR B 1 109 ? 3.557 19.219 2.461 1 83 109 THR B N 1
ATOM 1870 C CA . THR B 1 109 ? 3.012 17.922 2.062 1 83 109 THR B CA 1
ATOM 1871 C C . THR B 1 109 ? 3.781 17.359 0.873 1 83 109 THR B C 1
ATOM 1873 O O . THR B 1 109 ? 4.098 18.094 -0.072 1 83 109 THR B O 1
ATOM 1876 N N . GLU B 1 110 ? 4.152 16.094 1.035 1 87.06 110 GLU B N 1
ATOM 1877 C CA . GLU B 1 110 ? 4.836 15.391 -0.046 1 8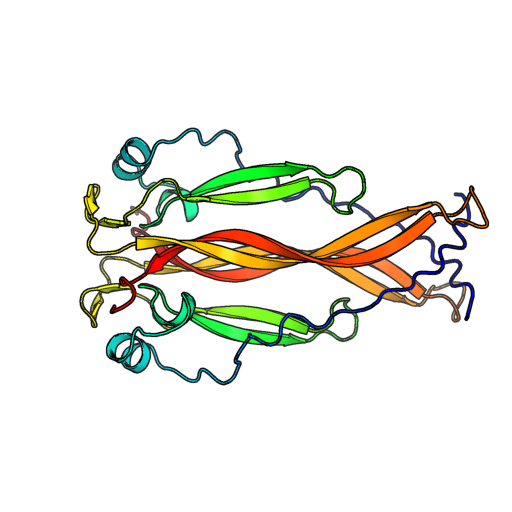7.06 110 GLU B CA 1
ATOM 1878 C C . GLU B 1 110 ? 4.273 13.984 -0.226 1 87.06 110 GLU B C 1
ATOM 1880 O O . GLU B 1 110 ? 3.744 13.398 0.719 1 87.06 110 GLU B O 1
ATOM 1885 N N . PHE B 1 111 ? 4.316 13.609 -1.528 1 87.62 111 PHE B N 1
ATOM 1886 C CA . PHE B 1 111 ? 3.977 12.219 -1.796 1 87.62 111 PHE B CA 1
ATOM 1887 C C . PHE B 1 111 ? 5.23 11.398 -2.088 1 87.62 111 PHE B C 1
ATOM 1889 O O . PHE B 1 111 ? 6.086 11.82 -2.869 1 87.62 111 PHE B O 1
ATOM 1896 N N . I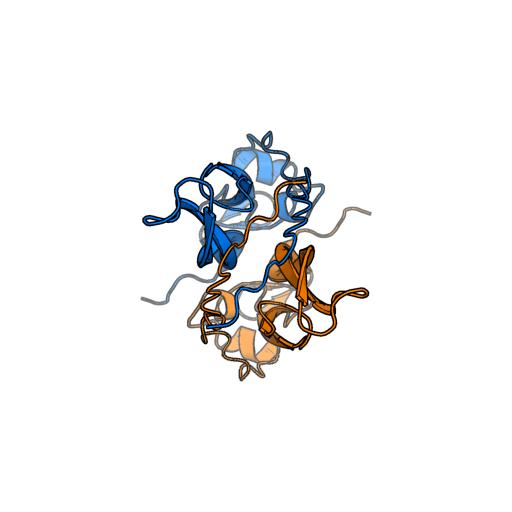LE B 1 112 ? 5.285 10.258 -1.402 1 91.31 112 ILE B N 1
ATOM 1897 C CA . ILE B 1 112 ? 6.418 9.375 -1.633 1 91.31 112 ILE B CA 1
ATOM 1898 C C . ILE B 1 112 ? 5.918 7.996 -2.066 1 91.31 112 ILE B C 1
ATOM 1900 O O . ILE B 1 112 ? 4.816 7.586 -1.7 1 91.31 112 ILE B O 1
ATOM 1904 N N . LEU B 1 113 ? 6.73 7.371 -2.91 1 91.31 113 LEU B N 1
ATOM 1905 C CA . LEU B 1 113 ? 6.441 6.008 -3.346 1 91.31 113 LEU B CA 1
ATOM 1906 C C . LEU B 1 113 ? 7.156 4.992 -2.463 1 91.31 113 LEU B C 1
ATOM 1908 O O . LEU B 1 113 ? 8.383 5.031 -2.33 1 91.31 113 LEU B O 1
ATOM 1912 N N . ILE B 1 114 ? 6.383 4.141 -1.831 1 92.38 114 ILE B N 1
ATOM 1913 C CA . ILE B 1 114 ? 6.941 3.18 -0.887 1 92.38 114 ILE B CA 1
ATOM 1914 C C . ILE B 1 114 ? 6.461 1.773 -1.232 1 92.38 114 ILE B C 1
ATOM 1916 O O . ILE B 1 114 ? 5.273 1.563 -1.495 1 92.38 114 ILE B O 1
ATOM 1920 N N . PRO B 1 115 ? 7.43 0.754 -1.285 1 96.06 115 PRO B N 1
ATOM 1921 C CA . PRO B 1 115 ? 6.949 -0.624 -1.404 1 96.06 115 PRO B CA 1
ATOM 1922 C C . PRO B 1 115 ? 6.062 -1.042 -0.233 1 96.06 115 PRO B C 1
ATOM 1924 O O . PRO B 1 115 ? 6.445 -0.878 0.927 1 96.06 115 PRO B O 1
ATOM 1927 N N . VAL B 1 116 ? 4.938 -1.609 -0.554 1 94.06 116 VAL B N 1
ATOM 1928 C CA . VAL B 1 116 ? 3.994 -1.903 0.519 1 94.06 116 VAL B CA 1
ATOM 1929 C C . VAL B 1 116 ? 3.686 -3.398 0.541 1 94.06 116 VAL B C 1
ATOM 1931 O O . VAL B 1 116 ? 3.15 -3.914 1.525 1 94.06 116 VAL B O 1
ATOM 1934 N N . ALA B 1 117 ? 3.984 -4.062 -0.499 1 96.25 117 ALA B N 1
ATOM 1935 C CA . ALA B 1 117 ? 3.732 -5.496 -0.635 1 96.25 117 ALA B CA 1
ATOM 1936 C C . ALA B 1 117 ? 4.543 -6.086 -1.785 1 96.25 117 ALA B C 1
ATOM 1938 O O . ALA B 1 117 ? 5.289 -5.375 -2.459 1 96.25 117 ALA B O 1
ATOM 1939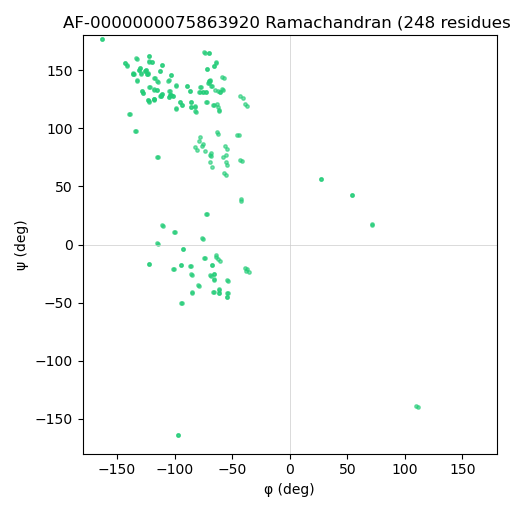 N N . CYS B 1 118 ? 4.406 -7.363 -1.904 1 97.62 118 CYS B N 1
ATOM 1940 C CA . CYS B 1 118 ? 4.91 -8.055 -3.086 1 97.62 118 CYS B CA 1
ATOM 1941 C C . CYS B 1 118 ? 3.807 -8.852 -3.764 1 97.62 118 CYS B C 1
ATOM 1943 O O . CYS B 1 118 ? 2.857 -9.289 -3.109 1 97.62 118 CYS B O 1
ATOM 1945 N N . THR B 1 119 ? 3.916 -8.992 -5.012 1 98.19 119 THR B N 1
ATOM 1946 C CA . THR B 1 119 ? 2.957 -9.789 -5.773 1 98.19 119 THR B CA 1
ATOM 1947 C C . THR B 1 119 ? 3.664 -10.586 -6.867 1 98.19 119 THR B C 1
ATOM 1949 O O . THR B 1 119 ? 4.777 -10.242 -7.273 1 98.19 119 THR B O 1
ATOM 1952 N N . CYS B 1 120 ? 3.057 -11.695 -7.262 1 98.38 120 CYS B N 1
ATOM 1953 C CA . CYS B 1 120 ? 3.594 -12.508 -8.352 1 98.38 120 CYS B CA 1
ATOM 1954 C C . CYS B 1 120 ? 3.092 -12.008 -9.703 1 98.38 120 CYS B C 1
ATOM 1956 O O . CYS B 1 120 ? 1.889 -11.828 -9.891 1 98.38 120 CYS B O 1
ATOM 1958 N N . VAL B 1 121 ? 4.012 -11.836 -10.672 1 97.88 121 VAL B N 1
ATOM 1959 C CA . VAL B 1 121 ? 3.65 -11.344 -12 1 97.88 121 VAL B CA 1
ATOM 1960 C C . VAL B 1 121 ? 4.238 -12.266 -13.07 1 97.88 121 VAL B C 1
ATOM 1962 O O . VAL B 1 121 ? 5.23 -12.953 -12.828 1 97.88 121 VAL B O 1
ATOM 1965 N N . VAL B 1 122 ? 3.547 -12.289 -14.172 1 96.5 122 VAL B N 1
ATOM 1966 C CA . VAL B 1 122 ? 4.141 -12.938 -15.336 1 96.5 122 VAL B CA 1
ATOM 1967 C C . VAL B 1 122 ? 5.32 -12.109 -15.844 1 96.5 122 VAL B C 1
ATOM 1969 O O . VAL B 1 122 ? 5.289 -10.875 -15.797 1 96.5 122 VAL B O 1
ATOM 1972 N N . PRO B 1 123 ? 6.426 -12.812 -16.266 1 93.56 123 PRO B N 1
ATOM 1973 C CA . PRO B 1 123 ? 7.57 -12.078 -16.812 1 93.56 123 PRO B CA 1
ATOM 1974 C C . PRO B 1 123 ? 7.195 -11.203 -18 1 93.56 123 PRO B C 1
ATOM 1976 O O . PRO B 1 123 ? 6.262 -11.531 -18.75 1 93.56 123 PRO B O 1
ATOM 1979 N N . ASN B 1 124 ? 7.934 -9.914 -18.047 1 81.81 124 ASN B N 1
ATOM 1980 C CA . ASN B 1 124 ? 7.707 -9.031 -19.172 1 81.81 124 ASN B CA 1
ATOM 1981 C C . ASN B 1 124 ? 8.117 -9.695 -20.484 1 81.81 124 ASN B C 1
ATOM 1983 O O . ASN B 1 124 ? 9.078 -10.461 -20.531 1 81.81 124 ASN B O 1
ATOM 1987 N N . SER B 1 125 ? 7.152 -9.938 -21.359 1 60.31 125 SER B N 1
ATOM 1988 C CA . SER B 1 125 ? 7.523 -10.492 -22.656 1 60.31 125 SER B CA 1
ATOM 1989 C C . SER B 1 125 ? 8.57 -9.625 -23.359 1 60.31 125 SER B C 1
ATOM 1991 O O . SER B 1 125 ? 8.406 -8.406 -23.453 1 60.31 125 SER B O 1
ATOM 1993 N N . SER B 1 126 ? 9.828 -9.797 -23 1 39.97 126 SER B N 1
ATOM 1994 C CA . SER B 1 126 ? 10.773 -9.312 -24 1 39.97 126 SER B CA 1
ATOM 1995 C C . SER B 1 126 ? 10.406 -9.805 -25.406 1 39.97 126 SER B C 1
ATOM 1997 O O . SER B 1 126 ? 9.852 -10.898 -25.547 1 39.97 126 SER B O 1
#

Secondary structure (DSSP, 8-state):
-------EE-------TT--TT----HHHHHHH--SSHHHHBSS-EEEEEEE-TTEESSEEEEEEES-SSEEETTEEESSSEEEEEEEEEEEEEEEE-SS-TT-EEEEEEEEEEEEEEEEE-----/-------EE-------TT--TT----HHHHHHH--SSHHHHBSS-EEEEEEE-TTEESSEEEEEEES-SSEEETTEEESSSEEEEEEEEEEEEEEEE-SS-TT-EEEEEEEEEEEEEEEEE-----